Protein AF-A0A7J7KNB9-F1 (afdb_monomer_lite)

InterPro domains:
  IPR008893 WGR domain [PF05406] (114-185)
  IPR008893 WGR domain [PS51977] (102-200)
  IPR008893 WGR domain [SM00773] (113-193)
  IPR036420 BRCT domain superfamily [G3DSA:3.40.50.10190] (1-51)
  IPR036930 WGR domain superfamily [SSF142921] (82-189)
  IPR050800 ADP-ribosyltransferase diphtheria toxin-like [PTHR10459] (43-187)

Sequence (201 aa):
MNKKMAEVKALDIPVLAEGFLEACKDGKPIELAKTYKLSDWGKPFEKCFTDVVDSKKSTKSAAVRAAEARAEKEFLKDDEGVQKLMVKGGAAVDPESELDQEAHLLQEKGEPLNAVLSMVDISSGSNSYYKLQVLEHDSVNRYWLFRSWGRIGTTIGGNKLEKLGSRHECVAKFKELFQEKTGNEDEEIKLKTWKNPPRRQ

Radius of gyration: 26.9 Å; chains: 1; bounding box: 39×63×67 Å

pLDDT: mean 76.79, std 16.46, range [37.03, 95.19]

Secondary structure (DSSP, 8-state):
--HHHHHHHHTT---B-THHHHHGGGS-HHHHHHHTB--S-S--HHHHSHHHHTTS-----HHHHHHHHHHHHHHSSS-TT-----EETTEEPPGGGS-TTTEEEPEETTEE-EEEEEEEETTTTEEEEEEEEEEEESSSS-EEEEEEEEETTSS-EEEEEEEES-HHHHHHHHHHHHHHHHS--GGGGSSS----PPPP-

Foldseek 3Di:
DDPVVVVCQVVQAWDFDPCLVVVCVVPDSLVSRVVRTPDPTHDRPVVVCPVPPPPDDDDDDPVVVVVVVVVVVVVPPDDPDPDDFDADLNGTDDVVLVCRPFKHFDDDPSHGLKDKDWDADPVVRWIKIKIWTKIAGPPDGWIWIKIKMATPPDPGIDIDIDTDDHPVVSVVVSQVVVCVVQVDGPVPVPDDPRDRDPDDD

Organism: Bugula neritina (NCBI:txid10212)

Structure (mmCIF, N/CA/C/O backbone):
data_AF-A0A7J7KNB9-F1
#
_entry.id   AF-A0A7J7KNB9-F1
#
loop_
_atom_site.group_PDB
_atom_site.id
_atom_site.type_symbol
_atom_site.label_atom_id
_atom_site.label_alt_id
_atom_site.label_comp_id
_atom_site.label_asym_id
_atom_site.label_entity_id
_atom_site.label_seq_id
_atom_site.pdbx_PDB_ins_code
_atom_site.Cartn_x
_atom_site.Cartn_y
_atom_site.Cartn_z
_atom_site.occupancy
_atom_site.B_iso_or_equiv
_atom_site.auth_seq_id
_atom_site.auth_comp_id
_atom_site.auth_asym_id
_atom_site.auth_atom_id
_atom_site.pdbx_PDB_model_num
ATOM 1 N N . MET A 1 1 ? 8.993 -36.340 -47.887 1.00 60.72 1 MET A N 1
ATOM 2 C CA . MET A 1 1 ? 8.492 -35.786 -46.608 1.00 60.72 1 MET A CA 1
ATOM 3 C C . MET A 1 1 ? 8.995 -34.350 -46.508 1.00 60.72 1 MET A C 1
ATOM 5 O O . MET A 1 1 ? 10.196 -34.154 -46.628 1.00 60.72 1 MET A O 1
ATOM 9 N N . ASN A 1 2 ? 8.112 -33.351 -46.401 1.00 86.06 2 ASN A N 1
ATOM 10 C CA . ASN A 1 2 ? 8.528 -31.940 -46.322 1.00 86.06 2 ASN A CA 1
ATOM 11 C C . ASN A 1 2 ? 9.307 -31.666 -45.025 1.00 86.06 2 ASN A C 1
ATOM 13 O O . ASN A 1 2 ? 9.038 -32.311 -44.014 1.00 86.06 2 ASN A O 1
ATOM 17 N N . LYS A 1 3 ? 10.219 -30.680 -45.026 1.00 88.06 3 LYS A N 1
ATOM 18 C CA . LYS A 1 3 ? 11.055 -30.327 -43.857 1.00 88.06 3 LYS A CA 1
ATOM 19 C C . LYS A 1 3 ? 10.230 -30.135 -42.573 1.00 88.06 3 LYS A C 1
ATOM 21 O O . LYS A 1 3 ? 10.548 -30.722 -41.548 1.00 88.06 3 LYS A O 1
ATOM 26 N N . LYS A 1 4 ? 9.094 -29.434 -42.674 1.00 86.62 4 LYS A N 1
ATOM 27 C CA . LYS A 1 4 ? 8.143 -29.239 -41.563 1.00 86.62 4 LYS A CA 1
ATOM 28 C C . LYS A 1 4 ? 7.587 -30.557 -41.003 1.00 86.62 4 LYS A C 1
ATOM 30 O O . LYS A 1 4 ? 7.469 -30.709 -39.798 1.00 86.62 4 LYS A O 1
ATOM 35 N N . MET A 1 5 ? 7.287 -31.536 -41.859 1.00 85.12 5 MET A N 1
ATOM 36 C CA . MET A 1 5 ? 6.776 -32.844 -41.420 1.00 85.12 5 MET A CA 1
ATOM 37 C C . MET A 1 5 ? 7.846 -33.673 -40.702 1.00 85.12 5 MET A C 1
ATOM 39 O O . MET A 1 5 ? 7.517 -34.454 -39.814 1.00 85.12 5 MET A O 1
ATOM 43 N N . ALA A 1 6 ? 9.121 -33.496 -41.060 1.00 84.62 6 ALA A N 1
ATOM 44 C CA . ALA A 1 6 ? 10.229 -34.137 -40.357 1.00 84.62 6 ALA A CA 1
ATOM 45 C C . ALA A 1 6 ? 10.427 -33.546 -38.948 1.00 84.62 6 ALA A C 1
ATOM 47 O O . ALA A 1 6 ? 10.629 -34.300 -38.001 1.00 84.62 6 ALA A O 1
ATOM 48 N N . GLU A 1 7 ? 10.298 -32.224 -38.796 1.00 87.31 7 GLU A N 1
ATOM 49 C CA . GLU A 1 7 ? 10.367 -31.533 -37.497 1.00 87.31 7 GLU A CA 1
ATOM 50 C C . GLU A 1 7 ? 9.204 -31.932 -36.575 1.00 87.31 7 GLU A C 1
ATOM 52 O O . GLU A 1 7 ? 9.420 -32.303 -35.424 1.00 87.31 7 GLU A O 1
ATOM 57 N N . VAL A 1 8 ? 7.974 -31.951 -37.099 1.00 86.75 8 VAL A N 1
ATOM 58 C CA . VAL A 1 8 ? 6.770 -32.389 -36.365 1.00 86.75 8 VAL A CA 1
ATOM 59 C C . VAL A 1 8 ? 6.904 -33.839 -35.887 1.00 86.75 8 VAL A C 1
ATOM 61 O O . VAL A 1 8 ? 6.515 -34.161 -34.764 1.00 86.75 8 VAL A O 1
ATOM 64 N N . LYS A 1 9 ? 7.506 -34.708 -36.708 1.00 86.19 9 LYS A N 1
ATOM 65 C CA . LYS A 1 9 ? 7.813 -36.089 -36.323 1.00 86.19 9 LYS A CA 1
ATOM 66 C C . LYS A 1 9 ? 8.891 -36.167 -35.240 1.00 86.19 9 LYS A C 1
ATOM 68 O O . LYS A 1 9 ? 8.745 -36.961 -34.318 1.00 86.19 9 LYS A O 1
ATOM 73 N N . ALA A 1 10 ? 9.943 -35.352 -35.326 1.00 86.44 10 ALA A N 1
ATOM 74 C CA . ALA A 1 10 ? 11.002 -35.308 -34.314 1.00 86.44 10 ALA A CA 1
ATOM 75 C C . ALA A 1 10 ? 10.491 -34.835 -32.941 1.00 86.44 10 ALA A C 1
ATOM 77 O O . ALA A 1 10 ? 10.974 -35.300 -31.914 1.00 86.44 10 ALA A O 1
ATOM 78 N N . LEU A 1 11 ? 9.491 -33.949 -32.928 1.00 85.12 11 LEU A N 1
ATOM 79 C CA . LEU A 1 11 ? 8.837 -33.448 -31.714 1.00 85.12 11 LEU A CA 1
ATOM 80 C C . LEU A 1 11 ? 7.690 -34.345 -31.212 1.00 85.12 11 LEU A C 1
ATOM 82 O O . LEU A 1 11 ? 7.045 -34.007 -30.220 1.00 85.12 11 LEU A O 1
ATOM 86 N N . ASP A 1 12 ? 7.438 -35.475 -31.880 1.00 84.19 12 ASP A N 1
ATOM 87 C CA . ASP A 1 12 ? 6.373 -36.432 -31.558 1.00 84.19 12 ASP A CA 1
ATOM 88 C C . ASP A 1 12 ? 4.979 -35.778 -31.452 1.00 84.19 12 ASP A C 1
ATOM 90 O O . ASP A 1 12 ? 4.178 -36.061 -30.554 1.00 84.19 12 ASP A O 1
ATOM 94 N N . ILE A 1 13 ? 4.691 -34.871 -32.389 1.00 84.62 13 ILE A N 1
ATOM 95 C CA . ILE A 1 13 ? 3.414 -34.158 -32.481 1.00 84.62 13 ILE A CA 1
ATOM 96 C C . ILE A 1 13 ? 2.483 -34.924 -33.443 1.00 84.62 13 ILE A C 1
ATOM 98 O O . ILE A 1 13 ? 2.884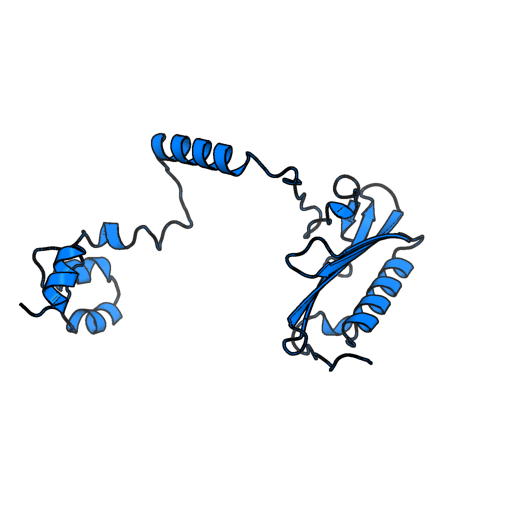 -35.197 -34.583 1.00 84.62 13 ILE A O 1
ATOM 102 N N . PRO A 1 14 ? 1.249 -35.281 -33.026 1.00 86.75 14 PRO A N 1
ATOM 103 C CA . PRO A 1 14 ? 0.291 -35.961 -33.892 1.00 86.75 14 PRO A CA 1
ATOM 104 C C . PRO A 1 14 ? -0.238 -35.024 -34.985 1.00 86.75 14 PRO A C 1
ATOM 106 O O . PRO A 1 14 ? -0.526 -33.854 -34.736 1.00 86.75 14 PRO A O 1
ATOM 109 N N . VAL A 1 15 ? -0.404 -35.555 -36.197 1.00 87.94 15 VAL A N 1
ATOM 110 C CA . VAL A 1 15 ? -0.959 -34.820 -37.342 1.00 87.94 15 VAL A CA 1
ATOM 111 C C . VAL A 1 15 ? -2.397 -35.272 -37.572 1.00 87.94 15 VAL A C 1
ATOM 113 O O . VAL A 1 15 ? -2.656 -36.469 -37.712 1.00 87.94 15 VAL A O 1
ATOM 116 N N . LEU A 1 16 ? -3.325 -34.317 -37.609 1.00 89.19 16 LEU A N 1
ATOM 117 C CA . LEU A 1 16 ? -4.749 -34.549 -37.852 1.00 89.19 16 LEU A CA 1
ATOM 118 C C . LEU A 1 16 ? -5.155 -34.080 -39.253 1.00 89.19 16 LEU A C 1
ATOM 120 O O . LEU A 1 16 ? -4.523 -33.192 -39.827 1.00 89.19 16 LEU A O 1
ATOM 124 N N . ALA A 1 17 ? -6.222 -34.665 -39.790 1.00 88.44 17 ALA A N 1
ATOM 125 C CA . ALA A 1 17 ? -6.845 -34.207 -41.027 1.00 88.44 17 ALA A CA 1
ATOM 126 C C . ALA A 1 17 ? -7.568 -32.861 -40.834 1.00 88.44 17 ALA A C 1
ATOM 128 O O . ALA A 1 17 ? -8.135 -32.600 -39.776 1.00 88.44 17 ALA A O 1
ATOM 129 N N . GLU A 1 18 ? -7.614 -32.030 -41.878 1.00 84.62 18 GLU A N 1
ATOM 130 C CA . GLU A 1 18 ? -8.208 -30.680 -41.830 1.00 84.62 18 GLU A CA 1
ATOM 131 C C . GLU A 1 18 ? -9.697 -30.687 -41.435 1.00 84.62 18 GLU A C 1
ATOM 133 O O . GLU A 1 18 ? -10.158 -29.799 -40.720 1.00 84.62 18 GLU A O 1
ATOM 138 N N . GLY A 1 19 ? -10.430 -31.746 -41.803 1.00 84.75 19 GLY A N 1
ATOM 139 C CA . GLY A 1 19 ? -11.835 -31.943 -41.425 1.00 84.75 19 GLY A CA 1
ATOM 140 C C . GLY A 1 19 ? -12.081 -32.115 -39.920 1.00 84.75 19 GLY A C 1
ATOM 141 O O . GLY A 1 19 ? -13.227 -32.046 -39.482 1.00 84.75 19 GLY A O 1
ATOM 142 N N . PHE A 1 20 ? -11.027 -32.293 -39.115 1.00 86.94 20 PHE A N 1
ATOM 143 C CA . PHE A 1 20 ? -11.129 -32.363 -37.658 1.00 86.94 20 PHE A CA 1
ATOM 144 C C . PHE A 1 20 ? -11.704 -31.078 -37.046 1.00 86.94 20 PHE A C 1
ATOM 146 O O . PHE A 1 20 ? -12.499 -31.152 -36.110 1.00 86.94 20 PHE A O 1
ATOM 153 N N . LEU A 1 21 ? -11.324 -29.906 -37.569 1.00 84.75 21 LEU A N 1
ATOM 154 C CA . LEU A 1 21 ? -11.777 -28.619 -37.026 1.00 84.75 21 LEU A CA 1
ATOM 155 C C . LEU A 1 21 ? -13.287 -28.430 -37.198 1.00 84.75 21 LEU A C 1
ATOM 157 O O . LEU A 1 21 ? -13.953 -27.939 -36.290 1.00 84.75 21 LEU A O 1
ATOM 161 N N . GLU A 1 22 ? -13.824 -28.863 -38.338 1.00 85.19 22 GLU A N 1
ATOM 162 C CA . GLU A 1 22 ? -15.261 -28.836 -38.609 1.00 85.19 22 GLU A CA 1
ATOM 163 C C . GLU A 1 22 ? -16.010 -29.854 -37.743 1.00 85.19 22 GLU A C 1
ATOM 165 O O . GLU A 1 22 ? -17.004 -29.498 -37.117 1.00 85.19 22 GLU A O 1
ATOM 170 N N . ALA A 1 23 ? -15.484 -31.076 -37.610 1.00 82.38 23 ALA A N 1
ATOM 171 C CA . ALA A 1 23 ? -16.089 -32.115 -36.773 1.00 82.38 23 ALA A CA 1
ATOM 172 C C . ALA A 1 23 ? -16.115 -31.750 -35.274 1.00 82.38 23 ALA A C 1
ATOM 174 O O . ALA A 1 23 ? -17.017 -32.159 -34.548 1.00 82.38 23 ALA A O 1
ATOM 175 N N . CYS A 1 24 ? -15.156 -30.952 -34.790 1.00 83.94 24 CYS A N 1
ATOM 176 C CA . CYS A 1 24 ? -15.130 -30.513 -33.391 1.00 83.94 24 CYS A CA 1
ATOM 177 C C . CYS A 1 24 ? -16.242 -29.522 -33.022 1.00 83.94 24 CYS A C 1
ATOM 179 O O . CYS A 1 24 ? -16.460 -29.306 -31.827 1.00 83.94 24 CYS A O 1
ATOM 181 N N . LYS A 1 25 ? -16.952 -28.934 -33.999 1.00 83.94 25 LYS A N 1
ATOM 182 C CA . LYS A 1 25 ? -18.080 -28.024 -33.730 1.00 83.94 25 LYS A CA 1
ATOM 183 C C . LYS A 1 25 ? -19.227 -28.730 -33.000 1.00 83.94 25 LYS A C 1
ATOM 185 O O . LYS A 1 25 ? -19.894 -28.098 -32.187 1.00 83.94 25 LYS A O 1
ATOM 190 N N . ASP A 1 26 ? -19.376 -30.037 -33.214 1.00 76.81 26 ASP A N 1
ATOM 191 C CA . ASP A 1 26 ? -20.393 -30.883 -32.576 1.00 76.81 26 ASP A CA 1
ATOM 192 C C . ASP A 1 26 ? -19.950 -31.445 -31.201 1.00 76.81 26 ASP A C 1
ATOM 194 O O . ASP A 1 26 ? -20.716 -32.126 -30.516 1.00 76.81 26 ASP A O 1
ATOM 198 N N . GLY A 1 27 ? -18.722 -31.129 -30.757 1.00 75.38 27 GLY A N 1
ATOM 199 C CA . GLY A 1 27 ? -18.151 -31.536 -29.467 1.00 75.38 27 GLY A CA 1
ATOM 200 C C . GLY A 1 27 ? -17.356 -32.854 -29.486 1.00 75.38 27 GLY A C 1
ATOM 201 O O . GLY A 1 27 ? -17.263 -33.545 -30.492 1.00 75.38 27 GLY A O 1
ATOM 202 N N . LYS A 1 28 ? -16.751 -33.206 -28.337 1.00 79.56 28 LYS A N 1
ATOM 203 C CA . LYS A 1 28 ? -15.884 -34.396 -28.101 1.00 79.56 28 LYS A CA 1
ATOM 204 C C . LYS A 1 28 ? -14.569 -34.454 -28.912 1.00 79.56 28 LYS A C 1
ATOM 206 O O . LYS A 1 28 ? -14.262 -35.464 -29.552 1.00 79.56 28 LYS A O 1
ATOM 211 N N . PRO A 1 29 ? -13.704 -33.431 -28.799 1.00 79.88 29 PRO A N 1
ATOM 212 C CA . PRO A 1 29 ? -12.463 -33.342 -29.573 1.00 79.88 29 PRO A CA 1
ATOM 213 C C . PRO A 1 29 ? -11.483 -34.503 -29.331 1.00 79.88 29 PRO A C 1
ATOM 215 O O . PRO A 1 29 ? -10.751 -34.872 -30.239 1.00 79.88 29 PRO A O 1
ATOM 218 N N . ILE A 1 30 ? -11.470 -35.118 -28.142 1.00 80.44 30 ILE A N 1
ATOM 219 C CA . ILE A 1 30 ? -10.521 -36.199 -27.803 1.00 80.44 30 ILE A CA 1
ATOM 220 C C . ILE A 1 30 ? -10.845 -37.501 -28.556 1.00 80.44 30 ILE A C 1
ATOM 222 O O . ILE A 1 30 ? -9.940 -38.189 -29.024 1.00 80.44 30 ILE A O 1
ATOM 226 N N . GLU A 1 31 ? -12.128 -37.842 -28.697 1.00 81.12 31 GLU A N 1
ATOM 227 C CA . GLU A 1 31 ? -12.568 -39.039 -29.431 1.00 81.12 31 GLU A CA 1
ATOM 228 C C . GLU A 1 31 ? -12.394 -38.844 -30.943 1.00 81.12 31 GLU A C 1
ATOM 230 O O . GLU A 1 31 ? -11.886 -39.725 -31.644 1.00 81.12 31 GLU A O 1
ATOM 235 N N . LEU A 1 32 ? -12.733 -37.649 -31.436 1.00 82.44 32 LEU A N 1
ATOM 236 C CA . LEU A 1 32 ? -12.557 -37.281 -32.839 1.00 82.44 32 LEU A CA 1
ATOM 237 C C . LEU A 1 32 ? -11.074 -37.228 -33.227 1.00 82.44 32 LEU A C 1
ATOM 239 O O . LEU A 1 32 ? -10.706 -37.704 -34.297 1.00 82.44 32 LEU A O 1
ATOM 243 N N . ALA A 1 33 ? -10.192 -36.758 -32.344 1.00 82.62 33 ALA A N 1
ATOM 244 C CA . ALA A 1 33 ? -8.761 -36.681 -32.628 1.00 82.62 33 ALA A CA 1
ATOM 245 C C . ALA A 1 33 ? -8.126 -38.061 -32.864 1.00 82.62 33 ALA A C 1
ATOM 247 O O . ALA A 1 33 ? -7.184 -38.175 -33.64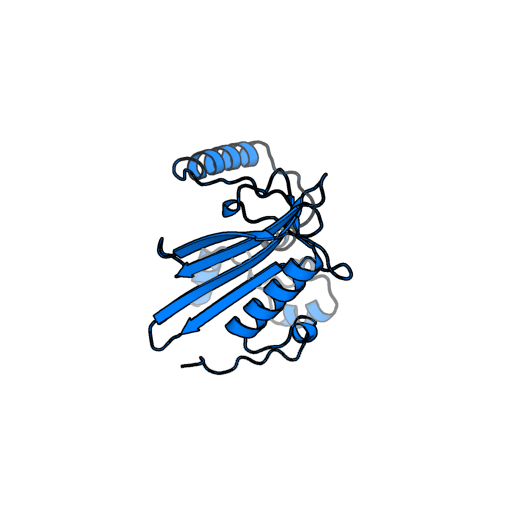4 1.00 82.62 33 ALA A O 1
ATOM 248 N N . LYS A 1 34 ? -8.660 -39.129 -32.252 1.00 82.56 34 LYS A N 1
ATOM 249 C CA . LYS A 1 34 ? -8.231 -40.509 -32.542 1.00 82.56 34 LYS A CA 1
ATOM 250 C C . LYS A 1 34 ? -8.642 -40.958 -33.940 1.00 82.56 34 LYS A C 1
ATOM 252 O O . LYS A 1 34 ? -7.882 -41.652 -34.603 1.00 82.56 34 LYS A O 1
ATOM 257 N N . THR A 1 35 ? -9.834 -40.554 -34.370 1.00 85.75 35 THR A N 1
ATOM 258 C CA . THR A 1 35 ? -10.429 -40.959 -35.651 1.00 85.75 35 THR A CA 1
ATOM 259 C C . THR A 1 35 ? -9.804 -40.209 -36.827 1.00 85.75 35 THR A C 1
ATOM 261 O O . THR A 1 35 ? -9.525 -40.803 -37.862 1.00 85.75 35 THR A O 1
ATOM 264 N N . TYR A 1 36 ? -9.530 -38.912 -36.660 1.00 86.00 36 TYR A N 1
ATOM 265 C CA . TYR A 1 36 ? -8.980 -38.036 -37.702 1.00 86.00 36 TYR A CA 1
ATOM 266 C C . TYR A 1 36 ? -7.439 -37.991 -37.717 1.00 86.00 36 TYR A C 1
ATOM 268 O O . TYR A 1 36 ? -6.852 -37.119 -38.365 1.00 86.00 36 TYR A O 1
ATOM 276 N N . LYS A 1 37 ? -6.766 -38.904 -37.005 1.00 87.25 37 LYS A N 1
ATOM 277 C CA . LYS A 1 37 ? -5.303 -38.986 -36.949 1.00 87.25 37 LYS A CA 1
ATOM 278 C C . LYS A 1 37 ? -4.742 -39.532 -38.263 1.00 87.25 37 LYS A C 1
ATOM 280 O O . LYS A 1 37 ? -5.068 -40.643 -38.663 1.00 87.25 37 LYS A O 1
ATOM 285 N N . LEU A 1 38 ? -3.864 -38.762 -38.903 1.00 86.19 38 LEU A N 1
ATOM 286 C CA . LEU A 1 38 ? -3.175 -39.152 -40.139 1.00 86.19 38 LEU A CA 1
ATOM 287 C C . LEU A 1 38 ? -1.776 -39.728 -39.890 1.00 86.19 38 LEU A C 1
ATOM 289 O O . LEU A 1 38 ? -1.217 -40.377 -40.769 1.00 86.19 38 LEU A O 1
ATOM 293 N N . SER A 1 39 ? -1.179 -39.455 -38.729 1.00 84.62 39 SER A N 1
ATOM 294 C CA . SER A 1 39 ? 0.177 -39.896 -38.405 1.00 84.62 39 SER A CA 1
ATOM 295 C C . SER A 1 39 ? 0.210 -41.192 -37.594 1.00 84.62 39 SER A C 1
ATOM 297 O O . SER A 1 39 ? -0.488 -41.330 -36.588 1.00 84.62 39 SER A O 1
ATOM 299 N N . ASP A 1 40 ? 1.139 -42.088 -37.932 1.00 83.69 40 ASP A N 1
ATOM 300 C CA . ASP A 1 40 ? 1.437 -43.275 -37.113 1.00 83.69 40 ASP A CA 1
ATOM 301 C C . ASP A 1 40 ? 2.220 -42.929 -35.830 1.00 83.69 40 ASP A C 1
ATOM 303 O O . ASP A 1 40 ? 2.263 -43.711 -34.885 1.00 83.69 40 ASP A O 1
ATOM 307 N N . TRP A 1 41 ? 2.817 -41.733 -35.769 1.00 83.94 41 TRP A N 1
ATOM 308 C CA . TRP A 1 41 ? 3.536 -41.193 -34.608 1.00 83.94 41 TRP A CA 1
ATOM 309 C C . TRP A 1 41 ? 2.690 -40.165 -33.839 1.00 83.94 41 TRP A C 1
ATOM 311 O O . TRP A 1 41 ? 1.575 -39.819 -34.258 1.00 83.94 41 TRP A O 1
ATOM 321 N N . GLY A 1 42 ? 3.211 -39.666 -32.722 1.00 79.81 42 GLY A N 1
ATOM 322 C CA . GLY A 1 42 ? 2.583 -38.641 -31.902 1.00 79.81 42 GLY A CA 1
ATOM 323 C C . GLY A 1 42 ? 2.108 -39.169 -30.554 1.00 79.81 42 GLY A C 1
ATOM 324 O O . GLY A 1 42 ? 1.531 -40.262 -30.475 1.00 79.81 42 GLY A O 1
ATOM 325 N N . LYS A 1 43 ? 2.295 -38.357 -29.509 1.00 78.06 43 LYS A N 1
ATOM 326 C CA . LYS A 1 43 ? 1.807 -38.647 -28.154 1.00 78.06 43 LYS A CA 1
ATOM 327 C C . LYS A 1 43 ? 0.292 -38.922 -28.146 1.00 78.06 43 LYS A C 1
ATOM 329 O O . LYS A 1 43 ? -0.450 -38.269 -28.884 1.00 78.06 43 LYS A O 1
ATOM 334 N N . PRO A 1 44 ? -0.193 -39.856 -27.301 1.00 73.81 44 PRO A N 1
ATOM 335 C CA . PRO A 1 44 ? -1.625 -40.078 -27.119 1.00 73.81 44 PRO A CA 1
ATOM 336 C C . PRO A 1 44 ? -2.330 -38.787 -26.698 1.00 73.81 44 PRO A C 1
ATOM 338 O O . PRO A 1 44 ? -1.870 -38.104 -25.780 1.00 73.81 44 PRO A O 1
ATOM 341 N N . PHE A 1 45 ? -3.449 -38.467 -27.348 1.00 69.94 45 PHE A N 1
ATOM 342 C CA . PHE A 1 45 ? -4.169 -37.208 -27.143 1.00 69.94 45 PHE A CA 1
ATOM 343 C C . PHE A 1 45 ? -4.623 -37.005 -25.689 1.00 69.94 45 PHE A C 1
ATOM 345 O O . PHE A 1 45 ? -4.636 -35.875 -25.208 1.00 69.94 45 PHE A O 1
ATOM 352 N N . GLU A 1 46 ? -4.899 -38.081 -24.949 1.00 68.75 46 GLU A N 1
ATOM 353 C CA . GLU A 1 46 ? -5.235 -38.026 -23.519 1.00 68.75 46 GLU A CA 1
ATOM 354 C C . GLU A 1 46 ? -4.102 -37.444 -22.668 1.00 68.75 46 GLU A C 1
ATOM 356 O O . GLU A 1 46 ? -4.354 -36.824 -21.639 1.00 68.75 46 GLU A O 1
ATOM 361 N N . LYS A 1 47 ? -2.853 -37.628 -23.107 1.00 65.94 47 LYS A N 1
ATOM 362 C CA . LYS A 1 47 ? -1.653 -37.112 -22.440 1.00 65.94 47 LYS A CA 1
ATOM 363 C C . LYS A 1 47 ? -1.203 -35.757 -22.987 1.00 65.94 47 LYS A C 1
ATOM 365 O O . LYS A 1 47 ? -0.340 -35.134 -22.387 1.00 65.94 47 LYS A O 1
ATOM 370 N N . CYS A 1 48 ? -1.762 -35.297 -24.108 1.00 61.12 48 CYS A N 1
ATOM 371 C CA . CYS A 1 48 ? -1.485 -33.965 -24.657 1.00 61.12 48 CYS A CA 1
ATOM 372 C C . CYS A 1 48 ? -2.257 -32.850 -23.937 1.00 61.12 48 CYS A C 1
ATOM 374 O O . CYS A 1 48 ? -1.866 -31.694 -24.039 1.00 61.12 48 CYS A O 1
ATOM 376 N N . PHE A 1 49 ? -3.333 -33.181 -23.216 1.00 56.53 49 PHE A N 1
ATOM 377 C CA . PHE A 1 49 ? -4.188 -32.198 -22.541 1.00 56.53 49 PHE A CA 1
ATOM 378 C C . PHE A 1 49 ? -4.014 -32.141 -21.015 1.00 56.53 49 PHE A C 1
ATOM 380 O O . PHE A 1 49 ? -4.728 -31.382 -20.363 1.00 56.53 49 PHE A O 1
ATOM 387 N N . THR A 1 50 ? -3.066 -32.879 -20.427 1.00 54.53 50 THR A N 1
ATOM 388 C CA . THR A 1 50 ? -2.846 -32.889 -18.964 1.00 54.53 50 THR A CA 1
ATOM 389 C C . THR A 1 50 ? -2.452 -31.525 -18.397 1.00 54.53 50 THR A C 1
ATOM 391 O O . THR A 1 50 ? -2.685 -31.264 -17.224 1.00 54.53 50 THR A O 1
ATOM 394 N N . ASP A 1 51 ? -1.939 -30.623 -19.233 1.00 50.53 51 ASP A N 1
ATOM 395 C CA . ASP A 1 51 ? -1.497 -29.295 -18.797 1.00 50.53 51 ASP A CA 1
ATOM 396 C C . ASP A 1 51 ? -2.624 -28.241 -18.797 1.00 50.53 51 ASP A C 1
ATOM 398 O O . ASP A 1 51 ? -2.405 -27.114 -18.361 1.00 50.53 51 ASP A O 1
ATOM 402 N N . VAL A 1 52 ? -3.842 -28.582 -19.252 1.00 49.94 52 VAL A N 1
ATOM 403 C CA . VAL A 1 52 ? -4.949 -27.610 -19.398 1.00 49.94 52 VAL A CA 1
ATOM 404 C C . VAL A 1 52 ? -6.151 -27.902 -18.483 1.00 49.94 52 VAL A C 1
ATOM 406 O O . VAL A 1 52 ? -6.982 -27.017 -18.289 1.00 49.94 52 VAL A O 1
ATOM 409 N N . VAL A 1 53 ? -6.255 -29.085 -17.856 1.00 41.62 53 VAL A N 1
ATOM 410 C CA . VAL A 1 53 ? -7.472 -29.465 -17.090 1.00 41.62 53 VAL A CA 1
ATOM 411 C C . VAL A 1 53 ? -7.291 -29.670 -15.578 1.00 41.62 53 VAL A C 1
ATOM 413 O O . VAL A 1 53 ? -8.287 -29.773 -14.866 1.00 41.62 53 VAL A O 1
ATOM 416 N N . ASP A 1 54 ? -6.076 -29.620 -15.029 1.00 41.22 54 ASP A N 1
ATOM 417 C CA . ASP A 1 54 ? -5.835 -29.917 -13.604 1.00 41.22 54 ASP A CA 1
ATOM 418 C C . ASP A 1 54 ? -5.675 -28.681 -12.699 1.00 41.22 54 ASP A C 1
ATOM 420 O O . ASP A 1 54 ? -4.784 -28.593 -11.856 1.00 41.22 54 ASP A O 1
ATOM 424 N N . SER A 1 55 ? -6.615 -27.733 -12.793 1.00 42.62 55 SER A N 1
ATOM 425 C CA . SER A 1 55 ? -6.853 -26.773 -11.695 1.00 42.62 55 SER A CA 1
ATOM 426 C C . SER A 1 55 ? -7.755 -27.331 -10.585 1.00 42.62 55 SER A C 1
ATOM 428 O O . SER A 1 55 ? -7.922 -26.683 -9.553 1.00 42.62 55 SER A O 1
ATOM 430 N N . LYS A 1 56 ? -8.356 -28.520 -10.741 1.00 40.19 56 LYS A N 1
ATOM 431 C CA . LYS A 1 56 ? -9.234 -29.107 -9.713 1.00 40.19 56 LYS A CA 1
ATOM 432 C C . LYS A 1 56 ? -9.201 -30.639 -9.738 1.00 40.19 56 LYS A C 1
ATOM 434 O O . LYS A 1 56 ? -10.080 -31.235 -10.346 1.00 40.19 56 LYS A O 1
ATOM 439 N N . LYS A 1 57 ? -8.246 -31.244 -9.010 1.00 37.03 57 LYS A N 1
ATOM 440 C CA . LYS A 1 57 ? -8.383 -32.425 -8.110 1.00 37.03 57 LYS A CA 1
ATOM 441 C C . LYS A 1 57 ? -7.095 -33.264 -8.092 1.00 37.03 57 LYS A C 1
ATOM 443 O O . LYS A 1 57 ? -6.818 -34.081 -8.956 1.00 37.03 57 LYS A O 1
ATOM 448 N N . SER A 1 58 ? -6.307 -33.049 -7.044 1.00 41.47 58 SER A N 1
ATOM 449 C CA . SER A 1 58 ? -5.007 -33.662 -6.804 1.00 41.47 58 SER A CA 1
ATOM 450 C C . SER A 1 58 ? -5.085 -35.153 -6.452 1.00 41.47 58 SER A C 1
ATOM 452 O O . SER A 1 58 ? -5.811 -35.557 -5.551 1.00 41.47 58 SER A O 1
ATOM 454 N N . THR A 1 59 ? -4.219 -35.955 -7.073 1.00 43.44 59 THR A N 1
ATOM 455 C CA . THR A 1 59 ? -3.507 -37.060 -6.403 1.00 43.44 59 THR A CA 1
ATOM 456 C C . THR A 1 59 ? -2.068 -37.116 -6.938 1.00 43.44 59 THR A C 1
ATOM 458 O O . THR A 1 59 ? -1.699 -37.967 -7.737 1.00 43.44 59 THR A O 1
ATOM 461 N N . LYS A 1 60 ? -1.229 -36.152 -6.525 1.00 50.78 60 LYS A N 1
ATOM 462 C CA . LYS A 1 60 ? 0.214 -36.148 -6.842 1.00 50.78 60 LYS A CA 1
ATOM 463 C C . LYS A 1 60 ? 0.906 -37.354 -6.180 1.00 50.78 60 LYS A C 1
ATOM 465 O O . LYS A 1 60 ? 0.702 -37.601 -4.988 1.00 50.78 60 LYS A O 1
ATOM 470 N N . SER A 1 61 ? 1.752 -38.062 -6.930 1.00 56.75 61 SER A N 1
ATOM 471 C CA . SER A 1 61 ? 2.575 -39.176 -6.438 1.00 56.75 61 SER A CA 1
ATOM 472 C C . SER A 1 61 ? 3.681 -38.702 -5.478 1.00 56.75 61 SER A C 1
ATOM 474 O O . SER A 1 61 ? 4.130 -37.555 -5.528 1.00 56.75 61 SER A O 1
ATOM 476 N N . ALA A 1 62 ? 4.134 -39.587 -4.580 1.00 54.69 62 ALA A N 1
ATOM 477 C CA . ALA A 1 62 ? 5.102 -39.268 -3.520 1.00 54.69 62 ALA A CA 1
ATOM 478 C C . ALA A 1 62 ? 6.454 -38.737 -4.045 1.00 54.69 62 ALA A C 1
ATOM 480 O O . ALA A 1 62 ? 7.087 -37.912 -3.391 1.00 54.69 62 ALA A O 1
ATOM 481 N N . ALA A 1 63 ? 6.860 -39.148 -5.250 1.00 54.91 63 ALA A N 1
ATOM 482 C CA . ALA A 1 63 ? 8.077 -38.663 -5.900 1.00 54.91 63 ALA A CA 1
ATOM 483 C C . ALA A 1 63 ? 7.979 -37.182 -6.306 1.00 54.91 63 ALA A C 1
ATOM 485 O O . ALA A 1 63 ? 8.949 -36.442 -6.161 1.00 54.91 63 ALA A O 1
ATOM 486 N N . VAL A 1 64 ? 6.795 -36.729 -6.736 1.00 57.72 64 VAL A N 1
ATOM 487 C CA . VAL A 1 64 ? 6.557 -35.318 -7.081 1.00 57.72 64 VAL A CA 1
ATOM 488 C C . VAL A 1 64 ? 6.556 -34.462 -5.817 1.00 57.72 64 VAL A C 1
ATOM 490 O O . VAL A 1 64 ? 7.176 -33.407 -5.809 1.00 57.72 64 VAL A O 1
ATOM 493 N N . ARG A 1 65 ? 5.985 -34.954 -4.707 1.00 59.19 65 ARG A N 1
ATOM 494 C CA . ARG A 1 65 ? 6.066 -34.264 -3.405 1.00 59.19 65 ARG A CA 1
ATOM 495 C C . ARG A 1 65 ? 7.498 -34.131 -2.882 1.00 59.19 65 ARG A C 1
ATOM 497 O O . ARG A 1 65 ? 7.835 -33.102 -2.312 1.00 59.19 65 ARG A O 1
ATOM 504 N N . ALA A 1 66 ? 8.337 -35.148 -3.070 1.00 61.78 66 ALA A N 1
ATOM 505 C CA . ALA A 1 66 ? 9.733 -35.105 -2.633 1.00 61.78 66 ALA A CA 1
ATOM 506 C C . ALA A 1 66 ? 10.594 -34.161 -3.492 1.00 61.78 66 ALA A C 1
ATOM 508 O O . ALA A 1 66 ? 11.486 -33.499 -2.962 1.00 61.78 66 ALA A O 1
ATOM 509 N N . ALA A 1 67 ? 10.314 -34.076 -4.797 1.00 61.81 67 ALA A N 1
ATOM 510 C CA . ALA A 1 67 ? 10.969 -33.132 -5.699 1.00 61.81 67 ALA A CA 1
ATOM 511 C C . ALA A 1 67 ? 10.518 -31.685 -5.436 1.00 61.81 67 ALA A C 1
ATOM 513 O O . ALA A 1 67 ? 11.359 -30.796 -5.361 1.00 61.81 67 ALA A O 1
ATOM 514 N N . GLU A 1 68 ? 9.220 -31.466 -5.205 1.00 58.44 68 GLU A N 1
ATOM 515 C CA . GLU A 1 68 ? 8.642 -30.156 -4.877 1.00 58.44 68 GLU A CA 1
ATOM 516 C C . GLU A 1 68 ? 9.141 -29.667 -3.505 1.00 58.44 68 GLU A C 1
ATOM 518 O O . GLU A 1 68 ? 9.596 -28.539 -3.406 1.00 58.44 68 GLU A O 1
ATOM 523 N N . ALA A 1 69 ? 9.241 -30.536 -2.489 1.00 56.78 69 ALA A N 1
ATOM 524 C CA . ALA 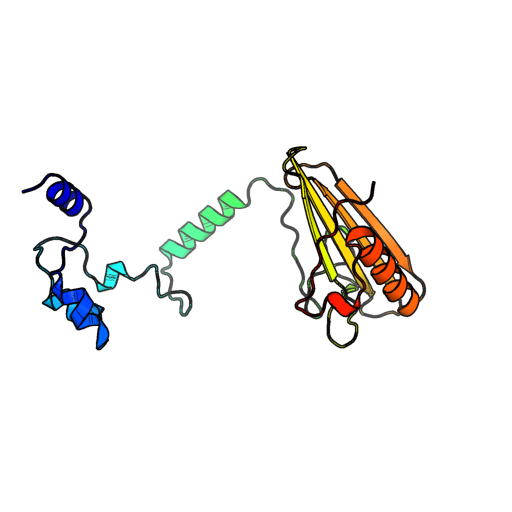A 1 69 ? 9.812 -30.176 -1.183 1.00 56.78 69 ALA A CA 1
ATOM 525 C C . ALA A 1 69 ? 11.329 -29.895 -1.213 1.00 56.78 69 ALA A C 1
ATOM 527 O O . ALA A 1 69 ? 11.845 -29.199 -0.337 1.00 56.78 69 ALA A O 1
ATOM 528 N N . ARG A 1 70 ? 12.070 -30.449 -2.185 1.00 60.47 70 ARG A N 1
ATOM 529 C CA . ARG A 1 70 ? 13.484 -30.104 -2.413 1.00 60.47 70 ARG A CA 1
ATOM 530 C C . ARG A 1 70 ? 13.621 -28.796 -3.181 1.00 60.47 70 ARG A C 1
ATOM 532 O O . ARG A 1 70 ? 14.421 -27.970 -2.766 1.00 60.47 70 ARG A O 1
ATOM 539 N N . ALA A 1 71 ? 12.817 -28.594 -4.223 1.00 58.31 71 ALA A N 1
ATOM 540 C CA . ALA A 1 71 ? 12.784 -27.347 -4.980 1.00 58.31 71 ALA A CA 1
ATOM 541 C C . ALA A 1 71 ? 12.326 -26.171 -4.103 1.00 58.31 71 ALA A C 1
ATOM 543 O O . ALA A 1 71 ? 12.937 -25.114 -4.142 1.00 58.31 71 ALA A O 1
ATOM 544 N N . GLU A 1 72 ? 11.334 -26.372 -3.235 1.00 55.22 72 GLU A N 1
ATOM 545 C CA . GLU A 1 72 ? 10.865 -25.372 -2.270 1.00 55.22 72 GLU A CA 1
ATOM 546 C C . GLU A 1 72 ? 11.931 -25.073 -1.203 1.00 55.22 72 GLU A C 1
ATOM 548 O O . GLU A 1 72 ? 12.144 -23.920 -0.850 1.00 55.22 72 GLU A O 1
ATOM 553 N N . LYS A 1 73 ? 12.697 -26.077 -0.751 1.00 53.47 73 LYS A N 1
ATOM 554 C CA . LYS A 1 73 ? 13.842 -25.854 0.154 1.00 53.47 73 LYS A CA 1
ATOM 555 C C . LYS A 1 73 ? 15.059 -25.213 -0.517 1.00 53.47 73 LYS A C 1
ATOM 557 O O . LYS A 1 73 ? 15.864 -24.614 0.191 1.00 53.47 73 LYS A O 1
ATOM 562 N N . GLU A 1 74 ? 15.213 -25.349 -1.831 1.00 55.16 74 GLU A N 1
ATOM 563 C CA . GLU A 1 74 ? 16.254 -24.654 -2.598 1.00 55.16 74 GLU A CA 1
ATOM 564 C C . GLU A 1 74 ? 15.827 -23.248 -3.038 1.00 55.16 74 GLU A C 1
ATOM 566 O O . GLU A 1 74 ? 16.692 -22.403 -3.212 1.00 55.16 74 GLU A O 1
ATOM 571 N N . PHE A 1 75 ? 14.523 -22.962 -3.127 1.00 44.91 75 PHE A N 1
ATOM 572 C CA . PHE A 1 75 ? 13.994 -21.617 -3.400 1.00 44.91 75 PHE A CA 1
ATOM 573 C C . PHE A 1 75 ? 13.822 -20.755 -2.134 1.00 44.91 75 PHE A C 1
ATOM 575 O O . PHE A 1 75 ? 13.644 -19.548 -2.230 1.00 44.91 75 PHE A O 1
ATOM 582 N N . LEU A 1 76 ? 13.859 -21.372 -0.945 1.00 49.84 76 LEU A N 1
ATOM 583 C CA . LEU A 1 76 ? 13.795 -20.704 0.367 1.00 49.84 76 LEU A CA 1
ATOM 584 C C . LEU A 1 76 ? 15.167 -20.543 1.037 1.00 49.84 76 LEU A C 1
ATOM 586 O O . LEU A 1 76 ? 15.252 -20.075 2.174 1.00 49.84 76 LEU A O 1
ATOM 590 N N . LYS A 1 77 ? 16.246 -20.959 0.369 1.00 48.44 77 LYS A N 1
ATOM 591 C CA . LYS A 1 77 ? 17.592 -20.555 0.762 1.00 48.44 77 LYS A CA 1
ATOM 592 C C . LYS A 1 77 ? 17.916 -19.283 -0.008 1.00 48.44 77 LYS A C 1
ATOM 594 O O . LYS A 1 77 ? 17.966 -19.318 -1.227 1.00 48.44 77 LYS A O 1
ATOM 599 N N . ASP A 1 78 ? 18.096 -18.208 0.751 1.00 46.62 78 ASP A N 1
ATOM 600 C CA . ASP A 1 78 ? 18.449 -16.856 0.311 1.00 46.62 78 ASP A CA 1
ATOM 601 C C . ASP A 1 78 ? 17.278 -15.964 -0.145 1.00 46.62 78 ASP A C 1
ATOM 603 O O . ASP A 1 78 ? 17.242 -15.496 -1.275 1.00 46.62 78 ASP A O 1
ATOM 607 N N . ASP A 1 79 ? 16.350 -15.670 0.777 1.00 46.69 79 ASP A N 1
ATOM 608 C CA . ASP A 1 79 ? 15.839 -14.299 0.964 1.00 46.69 79 ASP A CA 1
ATOM 609 C C . ASP A 1 79 ? 15.262 -14.152 2.388 1.00 46.69 79 ASP A C 1
ATOM 611 O O . ASP A 1 79 ? 14.328 -14.859 2.779 1.00 46.69 79 ASP A O 1
ATOM 615 N N . GLU A 1 80 ? 15.822 -13.251 3.198 1.00 48.28 80 GLU A N 1
ATOM 616 C CA . GLU A 1 80 ? 15.331 -12.887 4.540 1.00 48.28 80 GLU A CA 1
ATOM 617 C C . GLU A 1 80 ? 14.028 -12.057 4.462 1.00 48.28 80 GLU A C 1
ATOM 619 O O . GLU A 1 80 ? 13.918 -10.982 5.048 1.00 48.28 80 GLU A O 1
ATOM 624 N N . GLY A 1 81 ? 13.031 -12.534 3.709 1.00 52.62 81 GLY A N 1
ATOM 625 C CA . GLY A 1 81 ? 11.872 -11.730 3.310 1.00 52.62 81 GLY A CA 1
ATOM 626 C C . GLY A 1 81 ? 10.549 -12.482 3.175 1.00 52.62 81 GLY A C 1
ATOM 627 O O . GLY A 1 81 ? 9.565 -11.896 2.726 1.00 52.62 81 GLY A O 1
ATOM 628 N N . VAL A 1 82 ? 10.458 -13.760 3.569 1.00 45.31 82 VAL A N 1
ATOM 629 C CA . VAL A 1 82 ? 9.171 -14.484 3.554 1.00 45.31 82 VAL A CA 1
ATOM 630 C C . VAL A 1 82 ? 8.305 -14.028 4.733 1.00 45.31 82 VAL A C 1
ATOM 632 O O . VAL A 1 82 ? 8.203 -14.686 5.769 1.00 45.31 82 VAL A O 1
ATOM 635 N N . GLN A 1 83 ? 7.680 -12.865 4.575 1.00 55.59 83 GLN A N 1
ATOM 636 C CA . GLN A 1 83 ? 6.699 -12.331 5.511 1.00 55.59 83 GLN A CA 1
ATOM 637 C C . GLN A 1 83 ? 5.345 -13.014 5.284 1.00 55.59 83 GLN A C 1
ATOM 639 O O . GLN A 1 83 ? 4.804 -13.069 4.177 1.00 55.59 83 GLN A O 1
ATOM 644 N N . LYS A 1 84 ? 4.793 -13.576 6.359 1.00 50.72 84 LYS A N 1
ATOM 645 C CA . LYS A 1 84 ? 3.531 -14.317 6.353 1.00 50.72 84 LYS A CA 1
ATOM 646 C C . LYS A 1 84 ? 2.357 -13.341 6.250 1.00 50.72 84 LYS A C 1
ATOM 648 O O . LYS A 1 84 ? 1.903 -12.809 7.255 1.00 50.72 84 LYS A O 1
ATOM 653 N N . LEU A 1 85 ? 1.843 -13.137 5.040 1.00 54.41 85 LEU A N 1
ATOM 654 C CA . LEU A 1 85 ? 0.677 -12.287 4.801 1.00 54.41 85 LEU A CA 1
ATOM 655 C C . LEU A 1 85 ? -0.578 -12.889 5.464 1.00 54.41 85 LEU A C 1
ATOM 657 O O . LEU A 1 85 ? -1.056 -13.951 5.057 1.00 54.41 85 LEU A O 1
ATOM 661 N N . MET A 1 86 ? -1.123 -12.225 6.485 1.00 52.78 86 MET A N 1
ATOM 662 C CA . MET A 1 86 ? -2.382 -12.627 7.115 1.00 52.78 86 MET A CA 1
ATOM 663 C C . MET A 1 86 ? -3.555 -11.848 6.521 1.00 52.78 86 MET A C 1
ATOM 665 O O . MET A 1 86 ? -3.608 -10.622 6.576 1.00 52.78 86 MET A O 1
ATOM 669 N N . VAL A 1 87 ? -4.521 -12.569 5.953 1.00 55.50 87 VAL A N 1
ATOM 670 C CA . VAL A 1 87 ? -5.761 -11.976 5.441 1.00 55.50 87 VAL A CA 1
ATOM 671 C C . VAL A 1 87 ? -6.788 -11.954 6.572 1.00 55.50 87 VAL A C 1
ATOM 673 O O . VAL A 1 87 ? -7.304 -13.002 6.961 1.00 55.50 87 VAL A O 1
ATOM 676 N N . LYS A 1 88 ? -7.104 -10.763 7.086 1.00 61.09 88 LYS A N 1
ATOM 677 C CA . LYS A 1 88 ? -8.166 -10.528 8.076 1.00 61.09 88 LYS A CA 1
ATOM 678 C C . LYS A 1 88 ? -9.120 -9.462 7.527 1.00 61.09 88 LYS A C 1
ATOM 680 O O . LYS A 1 88 ? -8.683 -8.386 7.146 1.00 61.09 88 LYS A O 1
ATOM 685 N N . GLY A 1 89 ? -10.424 -9.745 7.461 1.00 57.12 89 GLY A N 1
ATOM 686 C CA . GLY A 1 89 ? -11.419 -8.736 7.059 1.00 57.12 89 GLY A CA 1
ATOM 687 C C . GLY A 1 89 ? -11.432 -8.374 5.564 1.00 57.12 89 GLY A C 1
ATOM 688 O O . GLY A 1 89 ? -11.687 -7.229 5.212 1.00 57.12 89 GLY A O 1
ATOM 689 N N . GLY A 1 90 ? -11.177 -9.332 4.667 1.00 62.06 90 GLY A N 1
ATOM 690 C CA . GLY A 1 90 ? -11.380 -9.165 3.216 1.00 62.06 90 GLY A CA 1
ATOM 691 C C . GLY A 1 90 ? -10.186 -8.615 2.427 1.00 62.06 90 GLY A C 1
ATOM 692 O O . GLY A 1 90 ? -10.172 -8.735 1.205 1.00 62.06 90 GLY A O 1
ATOM 693 N N . ALA A 1 91 ? -9.158 -8.096 3.097 1.00 71.69 91 ALA A N 1
ATOM 694 C CA . ALA A 1 91 ? -7.881 -7.738 2.483 1.00 71.69 91 ALA A CA 1
ATOM 695 C C . ALA A 1 91 ? -6.733 -7.884 3.500 1.00 71.69 91 ALA A C 1
ATOM 697 O O . ALA A 1 91 ? -6.969 -7.979 4.702 1.00 71.69 91 ALA A O 1
ATOM 698 N N . ALA A 1 92 ? -5.494 -7.979 3.019 1.00 81.25 92 ALA A N 1
ATOM 699 C CA . ALA A 1 92 ? -4.327 -8.148 3.881 1.00 81.25 92 ALA A CA 1
ATOM 700 C C . ALA A 1 92 ? -3.733 -6.802 4.312 1.00 81.25 92 ALA A C 1
ATOM 702 O O . ALA A 1 92 ? -3.633 -5.872 3.506 1.00 81.25 92 ALA A O 1
ATOM 703 N N . VAL A 1 93 ? -3.309 -6.729 5.572 1.00 85.06 93 VAL A N 1
ATOM 704 C CA . VAL A 1 93 ? -2.523 -5.612 6.108 1.00 85.06 93 VAL A CA 1
ATOM 705 C C . VAL A 1 93 ? -1.103 -5.694 5.552 1.00 85.06 93 VAL A C 1
ATOM 707 O O . VAL A 1 93 ? -0.546 -6.788 5.447 1.00 85.06 93 VAL A O 1
ATOM 710 N N . ASP A 1 94 ? -0.529 -4.555 5.158 1.00 84.75 94 ASP A N 1
ATOM 711 C CA . ASP A 1 94 ? 0.854 -4.518 4.685 1.00 84.75 94 ASP A CA 1
ATOM 712 C C . ASP A 1 94 ? 1.817 -4.843 5.850 1.00 84.75 94 ASP A C 1
ATOM 714 O O . ASP A 1 94 ? 1.741 -4.183 6.893 1.00 84.75 94 ASP A O 1
ATOM 718 N N . PRO A 1 95 ? 2.707 -5.845 5.716 1.00 85.69 95 PRO A N 1
ATOM 719 C CA . PRO A 1 95 ? 3.636 -6.224 6.781 1.00 85.69 95 PRO A CA 1
ATOM 720 C C . PRO A 1 95 ? 4.576 -5.095 7.222 1.00 85.69 95 PRO A C 1
ATOM 722 O O . PRO A 1 95 ? 4.984 -5.064 8.380 1.00 85.69 95 PRO A O 1
ATOM 725 N N . GLU A 1 96 ? 4.885 -4.139 6.336 1.00 85.25 96 GLU A N 1
ATOM 726 C CA . GLU A 1 96 ? 5.713 -2.970 6.666 1.00 85.25 96 GLU A CA 1
ATOM 727 C C . GLU A 1 96 ? 5.034 -2.029 7.677 1.00 85.25 96 GLU A C 1
ATOM 729 O O . GLU A 1 96 ? 5.671 -1.116 8.200 1.00 85.25 96 GLU A O 1
ATOM 734 N N . SER A 1 97 ? 3.738 -2.223 7.949 1.00 84.38 97 SER A N 1
ATOM 735 C CA . SER A 1 97 ? 3.023 -1.490 8.996 1.00 84.38 97 SER A CA 1
ATOM 736 C C . SER A 1 97 ? 3.297 -2.011 10.409 1.00 84.38 97 SER A C 1
ATOM 738 O O . SER A 1 97 ? 2.945 -1.315 11.358 1.00 84.38 97 SER A O 1
ATOM 740 N N . GLU A 1 98 ? 3.871 -3.215 10.551 1.00 87.69 98 GLU A N 1
ATOM 741 C CA . GLU A 1 98 ? 4.088 -3.923 11.829 1.00 87.69 98 GLU A CA 1
ATOM 742 C C . GLU A 1 98 ? 2.800 -4.166 12.650 1.00 87.69 98 GLU A C 1
ATOM 744 O O . GLU A 1 98 ? 2.850 -4.486 13.836 1.00 87.69 98 GLU A O 1
ATOM 749 N N . LEU A 1 99 ? 1.627 -4.010 12.026 1.00 85.00 99 LEU A N 1
ATOM 750 C CA . LEU A 1 99 ? 0.311 -4.145 12.661 1.00 85.00 99 LEU A CA 1
ATOM 751 C C . LEU A 1 99 ? -0.515 -5.301 12.078 1.00 85.00 99 LEU A C 1
ATOM 753 O O . LEU A 1 99 ? -1.696 -5.437 12.391 1.00 85.00 99 LEU A O 1
ATOM 757 N N . ASP A 1 100 ? 0.089 -6.161 11.261 1.00 81.69 100 ASP A N 1
ATOM 758 C CA . ASP A 1 100 ? -0.563 -7.301 10.605 1.00 81.69 100 ASP A CA 1
ATOM 759 C C . ASP A 1 100 ? -1.182 -8.304 11.597 1.00 81.69 100 ASP A C 1
ATOM 761 O O . ASP A 1 100 ? -2.184 -8.961 11.297 1.00 81.69 100 ASP A O 1
ATOM 765 N N . GLN A 1 101 ? -0.613 -8.405 12.802 1.00 82.88 101 GLN A N 1
ATOM 766 C CA . GLN A 1 101 ? -1.109 -9.278 13.867 1.00 82.88 101 GLN A CA 1
ATOM 767 C C . GLN A 1 101 ? -2.218 -8.642 14.718 1.00 82.88 101 GLN A C 1
ATOM 769 O O . GLN A 1 101 ? -3.067 -9.375 15.230 1.00 82.88 101 GLN A O 1
ATOM 774 N N . GLU A 1 102 ? -2.247 -7.313 14.845 1.00 85.62 102 GLU A N 1
ATOM 775 C CA . GLU A 1 102 ? -3.080 -6.583 15.823 1.00 85.62 102 GLU A CA 1
ATOM 776 C C . GLU A 1 102 ? -4.224 -5.769 15.198 1.00 85.62 102 GLU A C 1
ATOM 778 O O . GLU A 1 102 ? -5.160 -5.370 15.901 1.00 85.62 102 GLU A O 1
ATOM 783 N N . ALA A 1 103 ? -4.150 -5.508 13.895 1.00 87.38 103 ALA A N 1
ATOM 784 C CA . ALA A 1 103 ? -5.104 -4.687 13.171 1.00 87.38 103 ALA A CA 1
ATOM 785 C C . ALA A 1 103 ? -5.662 -5.397 11.932 1.00 87.38 103 ALA A C 1
ATOM 787 O O . ALA A 1 103 ? -5.067 -6.323 11.374 1.00 87.38 103 ALA A O 1
ATOM 788 N N . HIS A 1 104 ? -6.805 -4.902 11.472 1.00 88.62 104 HIS A N 1
ATOM 789 C CA . HIS A 1 104 ? -7.424 -5.243 10.198 1.00 88.62 104 HIS A CA 1
ATOM 790 C C . HIS A 1 104 ? -7.696 -3.969 9.396 1.00 88.62 104 HIS A C 1
ATOM 792 O O . HIS A 1 104 ? -7.605 -2.852 9.905 1.00 88.62 104 HIS A O 1
ATOM 798 N N . LEU A 1 105 ? -8.015 -4.120 8.111 1.00 88.81 105 LEU A N 1
ATOM 799 C CA . LEU A 1 105 ? -8.386 -2.977 7.281 1.00 88.81 105 LEU A CA 1
ATOM 800 C C . LEU A 1 105 ? -9.767 -2.457 7.678 1.00 88.81 105 LEU A C 1
ATOM 802 O O . LEU A 1 105 ? -10.738 -3.217 7.703 1.00 88.81 105 LEU A O 1
ATOM 806 N N . LEU A 1 106 ? -9.855 -1.150 7.923 1.00 88.69 106 LEU A N 1
ATOM 807 C CA . LEU A 1 106 ? -11.116 -0.476 8.197 1.00 88.69 106 LEU A CA 1
ATOM 808 C C . LEU A 1 106 ? -12.046 -0.642 6.992 1.00 88.69 106 LEU A C 1
ATOM 810 O O . LEU A 1 106 ? -11.699 -0.260 5.873 1.00 88.69 106 LEU A O 1
ATOM 814 N N . GLN A 1 107 ? -13.244 -1.174 7.221 1.00 86.19 107 GLN A N 1
ATOM 815 C CA . GLN A 1 107 ? -14.249 -1.317 6.171 1.00 86.19 107 GLN A CA 1
ATOM 816 C C . GLN A 1 107 ? -15.238 -0.150 6.191 1.00 86.19 107 GLN A C 1
ATOM 818 O O . GLN A 1 107 ? -15.870 0.130 7.213 1.00 86.19 107 GLN A O 1
ATOM 823 N N . GLU A 1 108 ? -15.441 0.508 5.052 1.00 82.69 108 GLU A N 1
ATOM 824 C CA . GLU A 1 108 ? -16.521 1.477 4.847 1.00 82.69 108 GLU A CA 1
ATOM 825 C C . GLU A 1 108 ? -17.540 0.879 3.867 1.00 82.69 108 GLU A C 1
ATOM 827 O O . GLU A 1 108 ? -17.202 0.485 2.758 1.00 82.69 108 GLU A O 1
ATOM 832 N N . LYS A 1 109 ? -18.810 0.765 4.284 1.00 80.44 109 LYS A N 1
ATOM 833 C CA . LYS A 1 109 ? -19.905 0.213 3.455 1.00 80.44 109 LYS A CA 1
ATOM 834 C C . LYS A 1 109 ? -19.622 -1.194 2.878 1.00 80.44 109 LYS A C 1
ATOM 836 O O . LYS A 1 109 ? -20.135 -1.532 1.816 1.00 80.44 109 LYS A O 1
ATOM 841 N N . GLY A 1 110 ? -18.848 -2.014 3.595 1.00 77.00 110 GLY A N 1
ATOM 842 C CA . GLY A 1 110 ? -18.494 -3.382 3.193 1.00 77.00 110 GLY A CA 1
ATOM 843 C C . GLY A 1 110 ? -17.259 -3.490 2.294 1.00 77.00 110 GLY A C 1
ATOM 844 O O . GLY A 1 110 ? -16.903 -4.597 1.900 1.00 77.00 110 GLY A O 1
ATOM 845 N N . GLU A 1 111 ? -16.588 -2.375 1.998 1.00 81.56 111 GLU A N 1
ATOM 846 C CA . GLU A 1 111 ? -15.349 -2.352 1.222 1.00 81.56 111 GLU A CA 1
ATOM 847 C C . GLU A 1 111 ? -14.169 -1.964 2.125 1.00 81.56 111 GLU A C 1
ATOM 849 O O . GLU A 1 111 ? -14.275 -1.000 2.892 1.00 81.56 111 GLU A O 1
ATOM 854 N N . PRO A 1 112 ? -13.046 -2.703 2.083 1.00 86.88 112 PRO A N 1
ATOM 855 C CA . PRO A 1 112 ? -11.854 -2.334 2.833 1.00 86.88 112 PRO A CA 1
ATOM 856 C C . PRO A 1 112 ? -11.236 -1.061 2.247 1.00 86.88 112 PRO A C 1
ATOM 858 O O . PRO A 1 112 ? -11.030 -0.962 1.037 1.00 86.88 112 PRO A O 1
ATOM 861 N N . LEU A 1 113 ? -10.882 -0.108 3.111 1.00 87.94 113 LEU A N 1
ATOM 862 C CA . LEU A 1 113 ? -10.186 1.121 2.725 1.00 87.94 113 LEU A CA 1
ATOM 863 C C . LEU A 1 113 ? -8.711 0.829 2.433 1.00 87.94 113 LEU A C 1
ATOM 865 O O . LEU A 1 113 ? -7.823 0.984 3.276 1.00 87.94 113 LEU A O 1
ATOM 869 N N . ASN A 1 114 ? -8.479 0.361 1.211 1.00 89.56 114 ASN A N 1
ATOM 870 C CA . ASN A 1 114 ? -7.182 -0.009 0.670 1.00 89.56 114 ASN A CA 1
ATOM 871 C C . ASN A 1 114 ? -7.083 0.473 -0.781 1.00 89.56 114 ASN A C 1
ATOM 873 O O . ASN A 1 114 ? -7.965 0.194 -1.593 1.00 89.56 114 ASN A O 1
ATOM 877 N N . ALA A 1 115 ? -5.990 1.150 -1.117 1.00 89.12 115 ALA A N 1
ATOM 878 C CA . ALA A 1 115 ? -5.679 1.560 -2.476 1.00 89.12 115 ALA A CA 1
ATOM 879 C C . ALA A 1 115 ? -4.214 1.264 -2.810 1.00 89.12 115 ALA A C 1
ATOM 881 O O . ALA A 1 115 ? -3.299 1.582 -2.048 1.00 89.12 115 ALA A O 1
ATOM 882 N N . VAL A 1 116 ? -3.994 0.695 -3.995 1.00 90.62 116 VAL A N 1
ATOM 883 C CA . VAL A 1 116 ? -2.664 0.499 -4.580 1.00 90.62 116 VAL A CA 1
ATOM 884 C C . VAL A 1 116 ? -2.630 1.240 -5.907 1.00 90.62 116 VAL A C 1
ATOM 886 O O . VAL A 1 116 ? -3.316 0.870 -6.857 1.00 90.62 116 VAL A O 1
ATOM 889 N N . LEU A 1 117 ? -1.843 2.307 -5.956 1.00 90.75 117 LEU A N 1
ATOM 890 C CA . LEU A 1 117 ? -1.677 3.166 -7.118 1.00 90.75 117 LEU A CA 1
ATOM 891 C C . LEU A 1 117 ? -0.340 2.858 -7.791 1.00 90.75 117 LEU A C 1
ATOM 893 O O . LEU A 1 117 ? 0.671 2.635 -7.122 1.00 90.75 117 LEU A O 1
ATOM 897 N N . SER A 1 118 ? -0.327 2.892 -9.119 1.00 90.81 118 SER A N 1
ATOM 898 C CA . SER A 1 118 ? 0.885 2.769 -9.926 1.00 90.81 118 SER A CA 1
ATOM 899 C C . SER A 1 118 ? 0.926 3.893 -10.950 1.00 90.81 118 SER A C 1
ATOM 901 O O . SER A 1 118 ? -0.089 4.228 -11.560 1.00 90.81 118 SER A O 1
ATOM 903 N N . MET A 1 119 ? 2.105 4.481 -11.125 1.00 87.56 119 MET A N 1
ATOM 904 C CA . MET A 1 119 ? 2.357 5.525 -12.106 1.00 87.56 119 MET A CA 1
ATOM 905 C C . MET A 1 119 ? 3.594 5.154 -12.916 1.00 87.56 119 MET A C 1
ATOM 907 O O . MET A 1 119 ? 4.692 5.033 -12.369 1.00 87.56 119 MET A O 1
ATOM 911 N N . VAL A 1 120 ? 3.406 5.007 -14.226 1.00 89.44 120 VAL A N 1
ATOM 912 C CA . VAL A 1 120 ? 4.479 4.727 -15.180 1.00 89.44 120 VAL A CA 1
ATOM 913 C C . VAL A 1 120 ? 4.677 5.944 -16.067 1.00 89.44 120 VAL A C 1
ATOM 915 O O . VAL A 1 120 ? 3.742 6.411 -16.714 1.00 89.44 120 VAL A O 1
ATOM 918 N N . ASP A 1 121 ? 5.908 6.430 -16.117 1.00 86.19 121 ASP A N 1
ATOM 919 C CA . ASP A 1 121 ? 6.337 7.465 -17.044 1.00 86.19 121 ASP A CA 1
ATOM 920 C C . ASP A 1 121 ? 7.384 6.879 -17.993 1.00 86.19 121 ASP A C 1
ATOM 922 O O . ASP A 1 121 ? 8.527 6.616 -17.615 1.00 86.19 121 ASP A O 1
ATOM 926 N N . ILE A 1 122 ? 6.966 6.671 -19.242 1.00 87.44 122 ILE A N 1
ATOM 927 C CA . ILE A 1 122 ? 7.797 6.094 -20.304 1.00 87.44 122 ILE A CA 1
ATOM 928 C C . ILE A 1 122 ? 8.927 7.056 -20.690 1.00 87.44 122 ILE A C 1
ATOM 930 O O . ILE A 1 122 ? 10.018 6.606 -21.030 1.00 87.44 122 ILE A O 1
ATOM 934 N N . SER A 1 123 ? 8.696 8.370 -20.600 1.00 87.75 123 SER A N 1
ATOM 935 C CA . SER A 1 123 ? 9.681 9.377 -21.008 1.00 87.75 123 SER A CA 1
ATOM 936 C C . SER A 1 123 ? 10.877 9.430 -20.057 1.00 87.75 123 SER A C 1
ATOM 938 O O . SER A 1 123 ? 12.019 9.497 -20.504 1.00 87.75 123 SER A O 1
ATOM 940 N N . SER A 1 124 ? 10.625 9.327 -18.749 1.00 84.75 124 SER A N 1
ATOM 941 C CA . SER A 1 124 ? 11.669 9.255 -17.720 1.00 84.75 124 SER A CA 1
ATOM 942 C C . SER A 1 124 ? 12.095 7.822 -17.374 1.00 84.75 124 SER A C 1
ATOM 944 O O . SER A 1 124 ? 13.011 7.629 -16.571 1.00 84.75 124 SER A O 1
ATOM 946 N N . GLY A 1 125 ? 11.427 6.808 -17.938 1.00 85.88 125 GLY A N 1
ATOM 947 C CA . GLY A 1 125 ? 11.629 5.401 -17.590 1.00 85.88 125 GLY A CA 1
ATOM 948 C C . GLY A 1 125 ? 11.379 5.123 -16.106 1.00 85.88 125 GLY A C 1
ATOM 949 O O . GLY A 1 125 ? 12.069 4.294 -15.504 1.00 85.88 125 GLY A O 1
ATOM 950 N N . SER A 1 126 ? 10.464 5.866 -15.476 1.00 86.88 126 SER A N 1
ATOM 951 C CA . SER A 1 126 ? 10.133 5.700 -14.061 1.00 86.88 126 SER A CA 1
ATOM 952 C C . SER A 1 126 ? 8.866 4.872 -13.894 1.00 86.88 126 SER A C 1
ATOM 954 O O . SER A 1 126 ? 7.897 5.015 -14.638 1.00 86.88 126 SER A O 1
ATOM 956 N N . ASN A 1 127 ? 8.895 3.981 -12.911 1.00 91.50 127 ASN A N 1
ATOM 957 C CA . ASN A 1 127 ? 7.748 3.191 -12.509 1.00 91.50 127 ASN A CA 1
ATOM 958 C C . ASN A 1 127 ? 7.649 3.276 -10.992 1.00 91.50 127 ASN A C 1
ATOM 960 O O . ASN A 1 127 ? 8.513 2.749 -10.286 1.00 91.50 127 ASN A O 1
ATOM 964 N N . SER A 1 128 ? 6.638 3.984 -10.513 1.00 91.88 128 SER A N 1
ATOM 965 C CA . SER A 1 128 ? 6.448 4.279 -9.100 1.00 91.88 128 SER A CA 1
ATOM 966 C C . SER A 1 128 ? 5.153 3.658 -8.602 1.00 91.88 128 SER A C 1
ATOM 968 O O . SER A 1 128 ? 4.166 3.580 -9.336 1.00 91.88 128 SER A O 1
ATOM 970 N N . TYR A 1 129 ? 5.145 3.255 -7.337 1.00 93.19 129 TYR A N 1
ATOM 971 C CA . TYR A 1 129 ? 3.951 2.787 -6.647 1.00 93.19 129 TYR A CA 1
ATOM 972 C C . TYR A 1 129 ? 3.632 3.674 -5.444 1.00 93.19 129 TYR A C 1
ATOM 974 O O . TYR A 1 129 ? 4.514 4.322 -4.871 1.00 93.19 129 TYR A O 1
ATOM 982 N N . TYR A 1 130 ? 2.359 3.680 -5.060 1.00 93.50 130 TYR A N 1
ATOM 983 C CA . TYR A 1 130 ? 1.873 4.311 -3.843 1.00 93.50 130 TYR A CA 1
ATOM 984 C C . TYR A 1 130 ? 0.749 3.460 -3.246 1.00 93.50 130 TYR A C 1
ATOM 986 O O . TYR A 1 130 ? -0.312 3.309 -3.847 1.00 93.50 130 TYR A O 1
ATOM 994 N N . LYS A 1 131 ? 0.991 2.881 -2.074 1.00 92.56 131 LYS A N 1
ATOM 995 C CA . LYS A 1 131 ? 0.021 2.115 -1.289 1.00 92.56 131 LYS A CA 1
ATOM 996 C C . LYS A 1 131 ? -0.556 2.998 -0.190 1.00 92.56 131 LYS A C 1
ATOM 998 O O . LYS A 1 131 ? 0.182 3.739 0.464 1.00 92.56 131 LYS A O 1
ATOM 1003 N N . LEU A 1 132 ? -1.855 2.872 0.037 1.00 93.25 132 LEU A N 1
ATOM 1004 C CA . LEU A 1 132 ? -2.596 3.595 1.060 1.00 93.25 132 LEU A CA 1
ATOM 1005 C C . LEU A 1 132 ? -3.568 2.631 1.744 1.00 93.25 132 LEU A C 1
ATOM 1007 O O . LEU A 1 132 ? -4.402 2.019 1.081 1.00 93.25 132 LEU A O 1
ATOM 1011 N N . GLN A 1 133 ? -3.461 2.497 3.063 1.00 92.56 133 GLN A N 1
ATOM 1012 C CA . GLN A 1 133 ? -4.283 1.582 3.854 1.00 92.56 133 GLN A CA 1
ATOM 1013 C C . GLN A 1 133 ? -4.759 2.254 5.138 1.00 92.56 133 GLN A C 1
ATOM 1015 O O . GLN A 1 133 ? -3.978 2.922 5.819 1.00 92.56 133 GLN A O 1
ATOM 1020 N N . VAL A 1 134 ? -6.027 2.045 5.495 1.00 92.94 134 VAL A N 1
ATOM 1021 C CA . VAL A 1 134 ? -6.554 2.436 6.808 1.00 92.94 134 VAL A CA 1
ATOM 1022 C C . VAL A 1 134 ? -6.697 1.199 7.678 1.00 92.94 134 VAL A C 1
ATOM 1024 O O . VAL A 1 134 ? -7.414 0.267 7.321 1.00 92.94 134 VAL A O 1
ATOM 1027 N N . LEU A 1 135 ? -6.028 1.205 8.824 1.00 92.31 135 LEU A N 1
ATOM 1028 C CA . LEU A 1 135 ? -5.992 0.099 9.772 1.00 92.31 135 LEU A CA 1
ATOM 1029 C C . LEU A 1 135 ? -6.818 0.448 11.012 1.00 92.31 135 LEU A C 1
ATOM 1031 O O . LEU A 1 135 ? -6.718 1.555 11.544 1.00 92.31 135 LEU A O 1
ATOM 1035 N N . GLU A 1 136 ? -7.605 -0.507 11.482 1.00 91.62 136 GLU A N 1
ATOM 1036 C CA . GLU A 1 136 ? -8.367 -0.467 12.729 1.00 91.62 136 GLU A CA 1
ATOM 1037 C C . GLU A 1 136 ? -7.886 -1.610 13.627 1.00 91.62 136 GLU A C 1
ATOM 1039 O O . GLU A 1 136 ? -7.685 -2.733 13.167 1.00 91.62 136 GLU A O 1
ATOM 1044 N N . HIS A 1 137 ? -7.650 -1.329 14.907 1.00 91.50 137 HIS A N 1
ATOM 1045 C CA . HIS A 1 137 ? -7.217 -2.360 15.848 1.00 91.50 137 HIS A CA 1
ATOM 1046 C C . HIS A 1 137 ? -8.347 -3.367 16.115 1.00 91.50 137 HIS A C 1
ATOM 1048 O O . HIS A 1 137 ? -9.488 -2.971 16.330 1.00 91.50 137 HIS A O 1
ATOM 1054 N N . ASP A 1 138 ? -8.020 -4.658 16.229 1.00 87.56 138 ASP A N 1
ATOM 1055 C CA . ASP A 1 138 ? -9.014 -5.737 16.377 1.00 87.56 138 ASP A CA 1
ATOM 1056 C C . ASP A 1 138 ? -9.883 -5.590 17.648 1.00 87.56 138 ASP A C 1
ATOM 1058 O O . ASP A 1 138 ? -11.090 -5.816 17.620 1.00 87.56 138 ASP A O 1
ATOM 1062 N N . SER A 1 139 ? -9.271 -5.197 18.772 1.00 84.69 139 SER A N 1
ATOM 1063 C CA . SER A 1 139 ? -9.942 -5.152 20.087 1.00 84.69 139 SER A CA 1
ATOM 1064 C C . SER A 1 139 ? -10.189 -3.764 20.691 1.00 84.69 139 SER A C 1
ATOM 1066 O O . SER A 1 139 ? -10.860 -3.672 21.718 1.00 84.69 139 SER A O 1
ATOM 1068 N N . VAL A 1 140 ? -9.608 -2.687 20.152 1.00 87.12 140 VAL A N 1
ATOM 1069 C CA . VAL A 1 140 ? -9.704 -1.350 20.768 1.00 87.12 140 VAL A CA 1
ATOM 1070 C C . VAL A 1 140 ? -9.962 -0.285 19.716 1.00 87.12 140 VAL A C 1
ATOM 1072 O O . VAL A 1 140 ? -9.614 -0.451 18.559 1.00 87.12 140 VAL A O 1
ATOM 1075 N N . ASN A 1 141 ? -10.529 0.846 20.124 1.00 85.69 141 ASN A N 1
ATOM 1076 C CA . ASN A 1 141 ? -10.895 1.929 19.213 1.00 85.69 141 ASN A CA 1
ATOM 1077 C C . ASN A 1 141 ? -9.668 2.781 18.812 1.00 85.69 141 ASN A C 1
ATOM 1079 O O . ASN A 1 141 ? -9.578 3.959 19.159 1.00 85.69 141 ASN A O 1
ATOM 1083 N N . ARG A 1 142 ? -8.674 2.157 18.168 1.00 91.81 142 ARG A N 1
ATOM 1084 C CA . ARG A 1 142 ? -7.443 2.788 17.669 1.00 91.81 142 ARG A CA 1
ATOM 1085 C C . ARG A 1 142 ? -7.346 2.600 16.165 1.00 91.81 142 ARG A C 1
ATOM 1087 O O . ARG A 1 142 ? -7.625 1.516 15.658 1.00 91.81 142 ARG A O 1
ATOM 1094 N N . TYR A 1 143 ? -6.893 3.649 15.489 1.00 92.44 143 TYR A N 1
ATOM 1095 C CA . TYR A 1 143 ? -6.807 3.678 14.042 1.00 92.44 143 TYR A CA 1
ATOM 1096 C C . TYR A 1 143 ? -5.450 4.179 13.572 1.00 92.44 143 TYR A C 1
ATOM 1098 O O . TYR A 1 143 ? -4.826 5.042 14.204 1.00 92.44 143 TYR A O 1
ATOM 1106 N N . TRP A 1 144 ? -5.032 3.675 12.419 1.00 94.00 144 TRP A N 1
ATOM 1107 C CA . TRP A 1 144 ? -3.826 4.112 11.743 1.00 94.00 144 TRP A CA 1
ATOM 1108 C C . TRP A 1 144 ? -4.070 4.319 10.261 1.00 94.00 144 TRP A C 1
ATOM 1110 O O . TRP A 1 144 ? -4.885 3.647 9.634 1.00 94.00 144 TRP A O 1
ATOM 1120 N N . LEU A 1 145 ? -3.298 5.235 9.698 1.00 94.44 145 LEU A N 1
ATOM 1121 C CA . LEU A 1 145 ? -3.165 5.422 8.269 1.00 94.44 145 LEU A CA 1
ATOM 1122 C C . LEU A 1 145 ? -1.754 5.009 7.865 1.00 94.44 145 LEU A C 1
ATOM 1124 O O . LEU A 1 145 ? -0.771 5.631 8.279 1.00 94.44 145 LEU A O 1
ATOM 1128 N N . PHE A 1 146 ? -1.665 3.955 7.065 1.00 94.88 146 PHE A N 1
ATOM 1129 C CA . PHE A 1 146 ? -0.416 3.440 6.535 1.00 94.88 146 PHE A CA 1
ATOM 1130 C C . PHE A 1 146 ? -0.232 3.872 5.078 1.00 94.88 146 PHE A C 1
ATOM 1132 O O . PHE A 1 146 ? -1.156 3.816 4.263 1.00 94.88 146 PHE A O 1
ATOM 1139 N N . ARG A 1 147 ? 0.983 4.323 4.762 1.00 95.06 147 ARG A N 1
ATOM 1140 C CA . ARG A 1 147 ? 1.407 4.752 3.427 1.00 95.06 147 ARG A CA 1
ATOM 1141 C C . ARG A 1 147 ? 2.730 4.089 3.097 1.00 95.06 147 ARG A C 1
ATOM 1143 O O . ARG A 1 147 ? 3.619 4.107 3.939 1.00 95.06 147 ARG A O 1
ATOM 1150 N N . SER A 1 148 ? 2.886 3.596 1.876 1.00 94.62 148 SER A N 1
ATOM 1151 C CA . SER A 1 148 ? 4.164 3.089 1.363 1.00 94.62 148 SER A CA 1
ATOM 1152 C C . SER A 1 148 ? 4.335 3.530 -0.088 1.00 94.62 148 SER A C 1
ATOM 1154 O O . SER A 1 148 ? 3.383 3.498 -0.866 1.00 94.62 148 SER A O 1
ATOM 1156 N N . TRP A 1 149 ? 5.512 4.028 -0.448 1.00 94.88 149 TRP A N 1
ATOM 1157 C CA . TRP A 1 149 ? 5.802 4.552 -1.780 1.00 94.88 149 TRP A CA 1
ATOM 1158 C C . TRP A 1 149 ? 7.213 4.190 -2.204 1.00 94.88 149 TRP A C 1
ATOM 1160 O O . TRP A 1 149 ? 8.127 4.113 -1.388 1.00 94.88 149 TRP A O 1
ATOM 1170 N N . GLY A 1 150 ? 7.422 4.039 -3.503 1.00 94.06 150 GLY A N 1
ATOM 1171 C CA . GLY A 1 150 ? 8.750 3.733 -4.011 1.00 94.06 150 GLY A CA 1
ATOM 1172 C C . GLY A 1 150 ? 8.784 3.512 -5.507 1.00 94.06 150 GLY A C 1
ATOM 1173 O O . GLY A 1 150 ? 7.766 3.608 -6.198 1.00 94.06 150 GLY A O 1
ATOM 1174 N N . ARG A 1 151 ? 9.983 3.217 -6.002 1.00 91.56 151 ARG A N 1
ATOM 1175 C CA . ARG A 1 151 ? 10.223 2.825 -7.388 1.00 91.56 151 ARG A CA 1
ATOM 1176 C C . ARG A 1 151 ? 10.169 1.300 -7.484 1.00 91.56 151 ARG A C 1
ATOM 1178 O O . ARG A 1 151 ? 10.809 0.593 -6.712 1.00 91.56 151 ARG A O 1
ATOM 1185 N N . ILE A 1 152 ? 9.382 0.784 -8.425 1.00 89.69 152 ILE A N 1
ATOM 1186 C CA . ILE A 1 152 ? 9.203 -0.660 -8.607 1.00 89.69 152 ILE A CA 1
ATOM 1187 C C . ILE A 1 152 ? 10.523 -1.276 -9.089 1.00 89.69 152 ILE A C 1
ATOM 1189 O O . ILE A 1 152 ? 11.125 -0.790 -10.048 1.00 89.69 152 ILE A O 1
ATOM 1193 N N . GLY A 1 153 ? 10.958 -2.350 -8.426 1.00 85.88 153 GLY A N 1
ATOM 1194 C CA . GLY A 1 153 ? 12.190 -3.071 -8.759 1.00 85.88 153 GLY A CA 1
ATOM 1195 C C . GLY A 1 153 ? 13.473 -2.443 -8.208 1.00 85.88 153 GLY A C 1
ATOM 1196 O O . GLY A 1 153 ? 14.560 -2.849 -8.609 1.00 85.88 153 GLY A O 1
ATOM 1197 N N . THR A 1 154 ? 13.377 -1.462 -7.307 1.00 88.19 154 THR A N 1
ATOM 1198 C CA . THR A 1 154 ? 14.533 -0.930 -6.575 1.00 88.19 154 THR A CA 1
ATOM 1199 C C . THR A 1 154 ? 14.235 -0.848 -5.079 1.00 88.19 154 THR A C 1
ATOM 1201 O O . THR A 1 154 ? 13.086 -0.917 -4.654 1.00 88.19 154 THR A O 1
ATOM 1204 N N . THR A 1 155 ? 15.273 -0.658 -4.266 1.00 87.38 155 THR A N 1
ATOM 1205 C CA . THR A 1 155 ? 15.155 -0.407 -2.818 1.00 87.38 155 THR A CA 1
ATOM 1206 C C . THR A 1 155 ? 14.811 1.051 -2.492 1.00 87.38 155 THR A C 1
ATOM 1208 O O . THR A 1 155 ? 14.845 1.463 -1.336 1.00 87.38 155 THR A O 1
ATOM 1211 N N . ILE A 1 156 ? 14.501 1.864 -3.509 1.00 89.06 156 ILE A N 1
ATOM 1212 C CA . ILE A 1 156 ? 14.190 3.282 -3.334 1.00 89.06 156 ILE A CA 1
ATOM 1213 C C . ILE A 1 156 ? 12.715 3.404 -2.977 1.00 89.06 156 ILE A C 1
ATOM 1215 O O . ILE A 1 156 ? 11.841 3.234 -3.828 1.00 89.06 156 ILE A O 1
ATOM 1219 N N . GLY A 1 157 ? 12.449 3.763 -1.732 1.00 92.88 157 GLY A N 1
ATOM 1220 C CA . GLY A 1 157 ? 11.105 3.968 -1.234 1.00 92.88 157 GLY A CA 1
ATOM 1221 C C . GLY A 1 157 ? 11.103 4.370 0.228 1.00 92.88 157 GLY A C 1
ATOM 1222 O O . GLY A 1 157 ? 12.148 4.630 0.825 1.00 92.88 157 GLY A O 1
ATOM 1223 N N . GLY A 1 158 ? 9.910 4.446 0.786 1.00 94.38 158 GLY A N 1
ATOM 1224 C CA . GLY A 1 158 ? 9.694 4.686 2.197 1.00 94.38 158 GLY A CA 1
ATOM 1225 C C . GLY A 1 158 ? 8.254 4.389 2.564 1.00 94.38 158 GLY A C 1
ATOM 1226 O O . GLY A 1 158 ? 7.371 4.318 1.708 1.00 94.38 158 GLY A O 1
ATOM 1227 N N . ASN A 1 159 ? 8.021 4.246 3.859 1.00 95.00 159 ASN A N 1
ATOM 1228 C CA . ASN A 1 159 ? 6.694 4.091 4.413 1.00 95.00 159 ASN A CA 1
ATOM 1229 C C . ASN A 1 159 ? 6.454 5.125 5.518 1.00 95.00 159 ASN A C 1
ATOM 1231 O O . ASN A 1 159 ? 7.366 5.814 5.985 1.00 95.00 159 ASN A O 1
ATOM 1235 N N . LYS A 1 160 ? 5.188 5.299 5.889 1.00 95.19 160 LYS A N 1
ATOM 1236 C CA . LYS A 1 160 ? 4.785 6.152 7.000 1.00 95.19 160 LYS A CA 1
ATOM 1237 C C . LYS A 1 160 ? 3.505 5.623 7.618 1.00 95.19 160 LYS A C 1
ATOM 1239 O O . LYS A 1 160 ? 2.463 5.604 6.964 1.00 95.19 160 LYS A O 1
ATOM 1244 N N . LEU A 1 161 ? 3.589 5.305 8.903 1.00 94.00 161 LEU A N 1
ATOM 1245 C CA . LEU A 1 161 ? 2.457 4.954 9.746 1.00 94.00 161 LEU A CA 1
ATOM 1246 C C . LEU A 1 161 ? 2.056 6.162 10.604 1.00 94.00 161 LEU A C 1
ATOM 1248 O O . LEU A 1 161 ? 2.870 6.714 11.343 1.00 94.00 161 LEU A O 1
ATOM 1252 N N . GLU A 1 162 ? 0.802 6.591 10.504 1.00 93.81 162 GLU A N 1
ATOM 1253 C CA . GLU A 1 162 ? 0.263 7.733 11.248 1.00 93.81 162 GLU A CA 1
ATOM 1254 C C . GLU A 1 162 ? -0.885 7.279 12.152 1.00 93.81 162 GLU A C 1
ATOM 1256 O O . GLU A 1 162 ? -1.814 6.628 11.684 1.00 93.81 162 GLU A O 1
ATOM 1261 N N . LYS A 1 163 ? -0.821 7.610 13.449 1.00 93.06 163 LYS A N 1
ATOM 1262 C CA . LYS A 1 163 ? -1.883 7.294 14.418 1.00 93.06 163 LYS A CA 1
ATOM 1263 C C . LYS A 1 163 ? -2.966 8.365 14.356 1.00 93.06 163 LYS A C 1
ATOM 1265 O O . LYS A 1 163 ? -2.637 9.549 14.398 1.00 93.06 163 LYS A O 1
ATOM 1270 N N . LEU A 1 164 ? -4.228 7.955 14.307 1.00 90.62 164 LEU A N 1
ATOM 1271 C CA . LEU A 1 164 ? -5.374 8.860 14.200 1.00 90.62 164 LEU A CA 1
ATOM 1272 C C . LEU A 1 164 ? -6.386 8.596 15.317 1.00 90.62 164 LEU A C 1
ATOM 1274 O O . LEU A 1 164 ? -6.515 7.472 15.809 1.00 90.62 164 LEU A O 1
ATOM 1278 N N . GLY A 1 165 ? -7.070 9.658 15.751 1.00 85.81 165 GLY A N 1
ATOM 1279 C CA . GLY A 1 165 ? -7.915 9.623 16.948 1.00 85.81 165 GLY A CA 1
ATOM 1280 C C . GLY A 1 165 ? -9.344 9.147 16.694 1.00 85.81 165 GLY A C 1
ATOM 1281 O O . GLY A 1 165 ? -10.032 8.741 17.628 1.00 85.81 165 GLY A O 1
ATOM 1282 N N . SER A 1 166 ? -9.807 9.193 15.444 1.00 89.94 166 SER A N 1
ATOM 1283 C CA . SER A 1 166 ? -11.184 8.864 15.080 1.00 89.94 166 SER A CA 1
ATOM 1284 C C . SER A 1 166 ? -11.262 8.205 13.713 1.00 89.94 166 SER A C 1
ATOM 1286 O O . SER A 1 166 ? -10.602 8.636 12.769 1.00 89.94 166 SER A O 1
ATOM 1288 N N . ARG A 1 167 ? -12.173 7.236 13.577 1.00 88.50 167 ARG A N 1
ATOM 1289 C CA . ARG A 1 167 ? -12.532 6.613 12.299 1.00 88.50 167 ARG A CA 1
ATOM 1290 C C . ARG A 1 167 ? -12.809 7.641 11.203 1.00 88.50 167 ARG A C 1
ATOM 1292 O O . ARG A 1 167 ? -12.347 7.484 10.080 1.00 88.50 167 ARG A O 1
ATOM 1299 N N . HIS A 1 168 ? -13.567 8.688 11.529 1.00 89.88 168 HIS A N 1
ATOM 1300 C CA . HIS A 1 168 ? -13.965 9.704 10.555 1.00 89.88 168 HIS A CA 1
ATOM 1301 C C . HIS A 1 168 ? -12.762 10.511 10.052 1.00 89.88 168 HIS A C 1
ATOM 1303 O O . HIS A 1 168 ? -12.679 10.817 8.867 1.00 89.88 168 HIS A O 1
ATOM 1309 N N . GLU A 1 169 ? -11.800 10.791 10.936 1.00 90.69 169 GLU A N 1
ATOM 1310 C CA . GLU A 1 169 ? -10.552 11.468 10.579 1.00 90.69 169 GLU A CA 1
ATOM 1311 C C . GLU A 1 169 ? -9.711 10.609 9.623 1.00 90.69 169 GLU A C 1
ATOM 1313 O O . GLU A 1 169 ? -9.197 11.115 8.628 1.00 90.69 169 GLU A O 1
ATOM 1318 N N . CYS A 1 170 ? -9.623 9.299 9.878 1.00 89.81 170 CYS A N 1
ATOM 1319 C CA . CYS A 1 170 ? -8.922 8.358 9.000 1.00 89.81 170 CYS A CA 1
ATOM 1320 C C . CYS A 1 170 ? -9.521 8.314 7.607 1.00 89.81 170 CYS A C 1
ATOM 1322 O O . CYS A 1 170 ? -8.801 8.382 6.615 1.00 89.81 170 CYS A O 1
ATOM 1324 N N . VAL A 1 171 ? -10.845 8.210 7.555 1.00 89.81 171 VAL A N 1
ATOM 1325 C CA . VAL A 1 171 ? -11.606 8.178 6.312 1.00 89.81 171 VAL A CA 1
ATOM 1326 C C . VAL A 1 171 ? -11.398 9.485 5.543 1.00 89.81 171 VAL A C 1
ATOM 1328 O O . VAL A 1 171 ? -11.066 9.441 4.365 1.00 89.81 171 VAL A O 1
ATOM 1331 N N . ALA A 1 172 ? -11.490 10.645 6.199 1.00 91.06 172 ALA A N 1
ATOM 1332 C CA . ALA A 1 172 ? -11.255 11.936 5.553 1.00 91.06 172 ALA A CA 1
ATOM 1333 C C . ALA A 1 172 ? -9.825 12.065 4.993 1.00 91.06 172 ALA A C 1
ATOM 1335 O O . ALA A 1 172 ? -9.662 12.389 3.817 1.00 91.06 172 ALA A O 1
ATOM 1336 N N . LYS A 1 173 ? -8.797 11.734 5.790 1.00 92.31 173 LYS A N 1
ATOM 1337 C CA . LYS A 1 173 ? -7.391 11.772 5.344 1.00 92.31 173 LYS A CA 1
ATOM 1338 C C . LYS A 1 173 ? -7.099 10.785 4.219 1.00 92.31 173 LYS A C 1
ATOM 1340 O O . LYS A 1 173 ? -6.308 11.085 3.328 1.00 92.31 173 LYS A O 1
ATOM 1345 N N . PHE A 1 174 ? -7.717 9.605 4.249 1.00 91.44 174 PHE A N 1
ATOM 1346 C CA . PHE A 1 174 ? -7.601 8.632 3.167 1.00 91.44 174 PHE A CA 1
ATOM 1347 C C . PHE A 1 174 ? -8.107 9.227 1.849 1.00 91.44 174 PHE A C 1
ATOM 1349 O O . PHE A 1 174 ? -7.388 9.189 0.852 1.00 91.44 174 PHE A O 1
ATOM 1356 N N . LYS A 1 175 ? -9.298 9.837 1.866 1.00 89.12 175 LYS A N 1
ATOM 1357 C CA . LYS A 1 175 ? -9.912 10.461 0.683 1.00 89.12 175 LYS A CA 1
ATOM 1358 C C . LYS A 1 175 ? -9.097 11.638 0.168 1.00 89.12 175 LYS A C 1
ATOM 1360 O O . LYS A 1 175 ? -8.866 11.733 -1.032 1.00 89.12 175 LYS A O 1
ATOM 1365 N N . GLU A 1 176 ? -8.615 12.487 1.072 1.00 91.62 176 GLU A N 1
ATOM 1366 C CA . GLU A 1 176 ? -7.748 13.622 0.743 1.00 91.62 176 GLU A CA 1
ATOM 1367 C C . GLU A 1 176 ? -6.487 13.163 -0.002 1.00 91.62 176 GLU A C 1
ATOM 1369 O O . GLU A 1 176 ? -6.197 13.646 -1.095 1.00 91.62 176 GLU A O 1
ATOM 1374 N N . LEU A 1 177 ? -5.770 12.174 0.538 1.00 91.81 177 LEU A N 1
ATOM 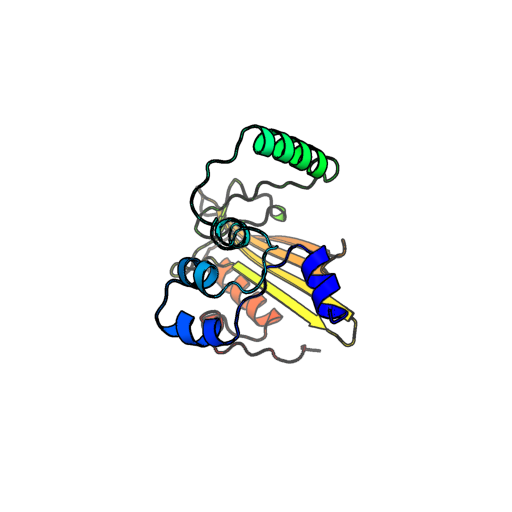1375 C CA . LEU A 1 177 ? -4.549 11.653 -0.084 1.00 91.81 177 LEU A CA 1
ATOM 1376 C C . LEU A 1 177 ? -4.829 10.910 -1.387 1.00 91.81 177 LEU A C 1
ATOM 1378 O O . LEU A 1 177 ? -4.057 11.017 -2.341 1.00 91.81 177 LEU A O 1
ATOM 1382 N N . PHE A 1 178 ? -5.922 10.152 -1.440 1.00 89.56 178 PHE A N 1
ATOM 1383 C CA . PHE A 1 178 ? -6.333 9.475 -2.660 1.00 89.56 178 PHE A CA 1
ATOM 1384 C C . PHE A 1 178 ? -6.603 10.491 -3.776 1.00 89.56 178 PHE A C 1
ATOM 1386 O O . PHE A 1 178 ? -6.076 10.343 -4.882 1.00 89.56 178 PHE A O 1
ATOM 1393 N N . GLN A 1 179 ? -7.339 11.561 -3.474 1.00 89.38 179 GLN A N 1
ATOM 1394 C CA . GLN A 1 179 ? -7.623 12.646 -4.410 1.00 89.38 179 GLN A CA 1
ATOM 1395 C C . GLN A 1 179 ? -6.364 13.442 -4.775 1.00 89.38 179 GLN A C 1
ATOM 1397 O O . GLN A 1 179 ? -6.200 13.840 -5.929 1.00 89.38 179 GLN A O 1
ATOM 1402 N N . GLU A 1 180 ? -5.440 13.651 -3.836 1.00 89.50 180 GLU A N 1
ATOM 1403 C CA . GLU A 1 180 ? -4.152 14.294 -4.107 1.00 89.50 180 GLU A CA 1
ATOM 1404 C C . GLU A 1 180 ? -3.345 13.500 -5.146 1.00 89.50 180 GLU A C 1
ATOM 1406 O O . GLU A 1 180 ? -2.792 14.087 -6.081 1.00 89.50 180 GLU A O 1
ATOM 1411 N N . LYS A 1 181 ? -3.292 12.167 -5.006 1.00 87.69 181 LYS A N 1
ATOM 1412 C CA . LYS A 1 181 ? -2.488 11.297 -5.880 1.00 87.69 181 LYS A CA 1
ATOM 1413 C C . LYS A 1 181 ? -3.157 10.951 -7.203 1.00 87.69 181 LYS A C 1
ATOM 1415 O O . LYS A 1 181 ? -2.456 10.829 -8.204 1.00 87.69 181 LYS A O 1
ATOM 1420 N N . THR A 1 182 ? -4.473 10.771 -7.219 1.00 85.06 182 THR A N 1
ATOM 1421 C CA . THR A 1 182 ? -5.207 10.341 -8.423 1.00 85.06 182 THR A CA 1
ATOM 1422 C C . THR A 1 182 ? -5.880 11.493 -9.159 1.00 85.06 182 THR A C 1
ATOM 1424 O O . THR A 1 182 ? -6.158 11.377 -10.348 1.00 85.06 182 THR A O 1
ATOM 1427 N N . GLY A 1 183 ? -6.146 12.607 -8.475 1.00 82.62 183 GLY A N 1
ATOM 1428 C CA . GLY A 1 183 ? -6.997 13.679 -8.986 1.00 82.62 183 GLY A CA 1
ATOM 1429 C C . GLY A 1 183 ? -8.486 13.321 -9.046 1.00 82.62 183 GLY A C 1
ATOM 1430 O O . GLY A 1 183 ? -9.257 14.158 -9.510 1.00 82.62 183 GLY A O 1
ATOM 1431 N N . ASN A 1 184 ? -8.878 12.132 -8.576 1.00 78.62 184 ASN A N 1
ATOM 1432 C CA . ASN A 1 184 ? -10.246 11.621 -8.617 1.00 78.62 184 ASN A CA 1
ATOM 1433 C C . ASN A 1 184 ? -10.876 11.654 -7.220 1.00 78.62 184 ASN A C 1
ATOM 1435 O O . ASN A 1 184 ? -10.190 11.504 -6.206 1.00 78.62 184 ASN A O 1
ATOM 1439 N N . GLU A 1 185 ? -12.188 11.858 -7.166 1.00 74.31 185 GLU A N 1
ATOM 1440 C CA . GLU A 1 185 ? -12.943 11.802 -5.914 1.00 74.31 185 GLU A CA 1
ATOM 1441 C C . GLU A 1 185 ? -13.251 10.349 -5.526 1.00 74.31 185 GLU A C 1
ATOM 1443 O O . GLU A 1 185 ? -13.358 9.457 -6.365 1.00 74.31 185 GLU A O 1
ATOM 1448 N N . ASP A 1 186 ? -13.401 10.116 -4.224 1.00 60.50 186 ASP A N 1
ATOM 1449 C CA . ASP A 1 186 ? -13.535 8.788 -3.612 1.00 60.50 186 ASP A CA 1
ATOM 1450 C C . ASP A 1 186 ? -14.750 7.978 -4.118 1.00 60.50 186 ASP A C 1
ATOM 1452 O O . ASP A 1 186 ? -14.731 6.749 -4.123 1.00 60.50 186 ASP A O 1
ATOM 1456 N N . GLU A 1 187 ? -15.802 8.641 -4.615 1.00 57.16 187 GLU A N 1
ATOM 1457 C CA . GLU A 1 187 ? -16.959 7.950 -5.204 1.00 57.16 187 GLU A CA 1
ATOM 1458 C C . GLU A 1 187 ? -16.645 7.278 -6.555 1.00 57.16 187 GLU A C 1
ATOM 1460 O O . GLU A 1 187 ? -17.331 6.325 -6.931 1.00 57.16 187 GLU A O 1
ATOM 1465 N N . GLU A 1 188 ? -15.576 7.685 -7.253 1.00 54.44 188 GLU A N 1
ATOM 1466 C CA . GLU A 1 188 ? -15.151 7.075 -8.525 1.00 54.44 188 GLU A CA 1
ATOM 1467 C C . GLU A 1 188 ? -14.354 5.770 -8.344 1.00 54.44 188 GLU A C 1
ATOM 1469 O O . GLU A 1 188 ? -14.115 5.052 -9.321 1.00 54.44 188 GLU A O 1
ATOM 1474 N N . ILE A 1 189 ? -13.990 5.406 -7.104 1.00 56.34 189 ILE A N 1
ATOM 1475 C CA . ILE A 1 189 ? -13.358 4.110 -6.784 1.00 56.34 189 ILE A CA 1
ATOM 1476 C C . ILE A 1 189 ? -14.310 2.948 -7.128 1.00 56.34 189 ILE A C 1
ATOM 1478 O O . ILE A 1 189 ? -13.881 1.846 -7.486 1.00 56.34 189 ILE A O 1
ATOM 1482 N N . LYS A 1 190 ? -15.621 3.216 -7.129 1.00 55.56 190 LYS A N 1
ATOM 1483 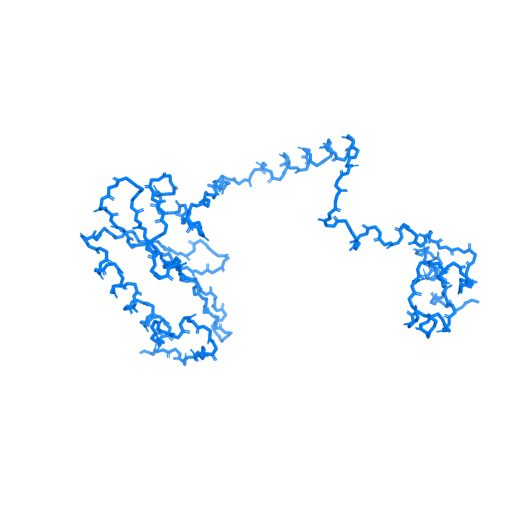C CA . LYS A 1 190 ? -16.676 2.278 -7.514 1.00 55.56 190 LYS A CA 1
ATOM 1484 C C . LYS A 1 190 ? -16.897 2.277 -9.021 1.00 55.56 190 LYS A C 1
ATOM 1486 O O . LYS A 1 190 ? -17.889 2.796 -9.504 1.00 55.56 190 LYS A O 1
ATOM 1491 N N . LEU A 1 191 ? -16.010 1.607 -9.753 1.00 40.44 191 LEU A N 1
ATOM 1492 C CA . LEU A 1 191 ? -16.241 1.147 -11.129 1.00 40.44 191 LEU A CA 1
ATOM 1493 C C . LEU A 1 191 ? -16.666 2.219 -12.175 1.00 40.44 191 LEU A C 1
ATOM 1495 O O . LEU A 1 191 ? -17.818 2.631 -12.253 1.00 40.44 191 LEU A O 1
ATOM 1499 N N . LYS A 1 192 ? -15.779 2.404 -13.171 1.00 44.47 192 LYS A N 1
ATOM 1500 C CA . LYS A 1 192 ? -16.042 2.761 -14.595 1.00 44.47 192 LYS A CA 1
ATOM 1501 C C . LYS A 1 192 ? -15.883 4.211 -15.068 1.00 44.47 192 LYS A C 1
ATOM 1503 O O . LYS A 1 192 ? -15.996 4.426 -16.273 1.00 44.47 192 LYS A O 1
ATOM 1508 N N . THR A 1 193 ? -15.487 5.162 -14.231 1.00 48.50 193 THR A N 1
ATOM 1509 C CA . TH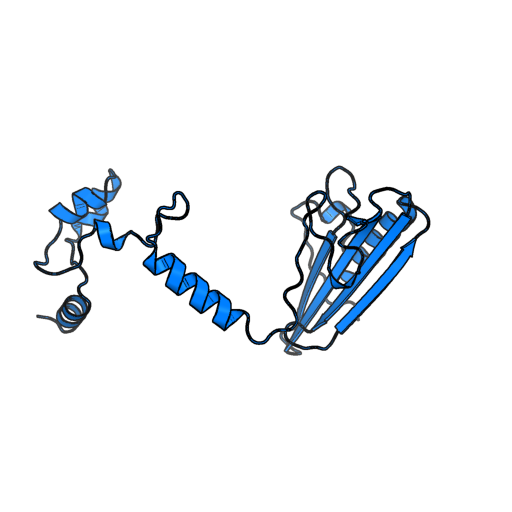R A 1 193 ? -15.008 6.478 -14.711 1.00 48.50 193 THR A CA 1
ATOM 1510 C C . THR A 1 193 ? -13.625 6.804 -14.171 1.00 48.50 193 THR A C 1
ATOM 1512 O O . THR A 1 193 ? -13.370 7.891 -13.680 1.00 48.50 193 THR A O 1
ATOM 1515 N N . TRP A 1 194 ? -12.687 5.861 -14.293 1.00 55.97 194 TRP A N 1
ATOM 1516 C CA . TRP A 1 194 ? -11.285 6.155 -14.012 1.00 55.97 194 TRP A CA 1
ATOM 1517 C C . TRP A 1 194 ? -10.751 7.156 -15.038 1.00 55.97 194 TRP A C 1
ATOM 1519 O O . TRP A 1 194 ? -10.527 6.814 -16.204 1.00 55.97 194 TRP A O 1
ATOM 1529 N N . LYS A 1 195 ? -10.533 8.396 -14.605 1.00 61.09 195 LYS A N 1
ATOM 1530 C CA . LYS A 1 195 ? -9.780 9.381 -15.375 1.00 61.09 195 LYS A CA 1
ATOM 1531 C C . LYS A 1 195 ? -8.339 9.326 -14.897 1.00 61.09 195 LYS A C 1
ATOM 1533 O O . LYS A 1 195 ? -8.077 9.337 -13.701 1.00 61.09 195 LYS A O 1
ATOM 1538 N N . ASN A 1 196 ? -7.403 9.232 -15.836 1.00 66.06 196 ASN A N 1
ATOM 1539 C CA . ASN A 1 196 ? -5.981 9.347 -15.538 1.00 66.06 196 ASN A CA 1
ATOM 1540 C C . ASN A 1 196 ? -5.533 10.757 -15.949 1.00 66.06 196 ASN A C 1
ATOM 1542 O O . ASN A 1 196 ? -5.141 10.947 -17.106 1.00 66.06 196 ASN A O 1
ATOM 1546 N N . PRO A 1 197 ? -5.712 11.776 -15.088 1.00 64.25 197 PRO A N 1
ATOM 1547 C CA . PRO A 1 197 ? -5.298 13.128 -15.421 1.00 64.25 197 PRO A CA 1
ATOM 1548 C C . PRO A 1 197 ? -3.776 13.182 -15.628 1.00 64.25 197 PRO A C 1
ATOM 1550 O O . PRO A 1 197 ? -3.033 12.428 -14.994 1.00 64.25 197 PRO A O 1
ATOM 1553 N N . PRO A 1 198 ? -3.282 14.072 -16.507 1.00 64.25 198 PRO A N 1
ATOM 1554 C CA . PRO A 1 198 ? -1.851 14.295 -16.640 1.00 64.25 198 PRO A CA 1
ATOM 1555 C C . PRO A 1 198 ? -1.262 14.761 -15.304 1.00 64.25 198 PRO A C 1
ATOM 1557 O O . PRO A 1 198 ? -1.934 15.404 -14.494 1.00 64.25 198 PRO A O 1
ATOM 1560 N N . ARG A 1 199 ? 0.014 14.427 -15.089 1.00 62.78 199 ARG A N 1
ATOM 1561 C CA . ARG A 1 199 ? 0.762 14.722 -13.863 1.00 62.78 199 ARG A CA 1
ATOM 1562 C C . ARG A 1 199 ? 0.592 16.198 -13.476 1.00 62.78 199 ARG A C 1
ATOM 1564 O O . ARG A 1 199 ? 0.899 17.074 -14.283 1.00 62.78 199 ARG A O 1
ATOM 1571 N N . ARG A 1 200 ? 0.123 16.471 -12.251 1.00 58.56 200 ARG A N 1
ATOM 1572 C CA . ARG A 1 200 ? 0.142 17.833 -11.693 1.00 58.56 200 ARG A CA 1
ATOM 1573 C C . ARG A 1 200 ? 1.610 18.253 -11.531 1.00 58.56 200 ARG A C 1
ATOM 1575 O O . ARG A 1 200 ? 2.378 17.505 -10.924 1.00 58.56 200 ARG A O 1
ATOM 1582 N N . GLN A 1 201 ? 1.988 19.363 -12.174 1.00 40.56 201 GLN A N 1
ATOM 1583 C CA . GLN A 1 201 ? 3.307 19.998 -12.048 1.00 40.56 201 GLN A CA 1
ATOM 1584 C C . GLN A 1 201 ? 3.414 20.762 -10.733 1.00 40.56 201 GLN A C 1
ATOM 1586 O O . GLN A 1 201 ? 2.379 21.322 -10.307 1.00 40.56 201 GLN A O 1
#